Protein AF-A0AAU5EXV3-F1 (afdb_monomer)

Structure (mmCIF, N/CA/C/O backbone):
data_AF-A0AAU5EXV3-F1
#
_entry.id   AF-A0AAU5EXV3-F1
#
loop_
_atom_site.group_PDB
_atom_site.id
_atom_site.type_symbol
_atom_site.label_atom_id
_atom_site.label_alt_id
_atom_site.label_comp_id
_atom_site.label_asym_id
_atom_site.label_entity_id
_atom_site.label_seq_id
_atom_site.pdbx_PDB_ins_code
_atom_site.Cartn_x
_atom_site.Cartn_y
_atom_site.Cartn_z
_atom_site.occupancy
_atom_site.B_iso_or_equiv
_atom_site.auth_seq_id
_atom_site.auth_comp_id
_atom_site.auth_asym_id
_atom_site.auth_atom_id
_atom_site.pdbx_PDB_model_num
ATOM 1 N N . MET A 1 1 ? 88.375 37.165 -33.334 1.00 42.31 1 MET A N 1
ATOM 2 C CA . MET A 1 1 ? 87.329 37.583 -32.376 1.00 42.31 1 MET A CA 1
ATOM 3 C C . MET A 1 1 ? 86.386 36.412 -32.178 1.00 42.31 1 MET A C 1
ATOM 5 O O . MET A 1 1 ? 85.891 35.857 -33.147 1.00 42.31 1 MET A O 1
ATOM 9 N N . THR A 1 2 ? 86.295 35.948 -30.941 1.00 39.59 2 THR A N 1
ATOM 10 C CA . THR A 1 2 ? 85.722 34.672 -30.503 1.00 39.59 2 THR A CA 1
ATOM 11 C C . THR A 1 2 ? 84.193 34.718 -30.424 1.00 39.59 2 THR A C 1
ATOM 13 O O . THR A 1 2 ? 83.614 35.680 -29.931 1.00 39.59 2 THR A O 1
ATOM 16 N N . ALA A 1 3 ? 83.550 33.659 -30.922 1.00 38.38 3 ALA A N 1
ATOM 17 C CA . ALA A 1 3 ? 82.099 33.491 -30.989 1.00 38.38 3 ALA A CA 1
ATOM 18 C C . ALA A 1 3 ? 81.438 33.334 -29.600 1.00 38.38 3 ALA A C 1
ATOM 20 O O . ALA A 1 3 ? 82.020 32.691 -28.718 1.00 38.38 3 ALA A O 1
ATOM 21 N N . PRO A 1 4 ? 80.202 33.832 -29.394 1.00 43.22 4 PRO A N 1
ATOM 22 C CA . PRO A 1 4 ? 79.453 33.567 -28.176 1.00 43.22 4 PRO A CA 1
ATOM 23 C C . PRO A 1 4 ? 78.753 32.199 -28.230 1.00 43.22 4 PRO A C 1
ATOM 25 O O . PRO A 1 4 ? 78.124 31.812 -29.213 1.00 43.22 4 PRO A O 1
ATOM 28 N N . ARG A 1 5 ? 78.878 31.466 -27.120 1.00 41.00 5 ARG A N 1
ATOM 29 C CA . ARG A 1 5 ? 78.286 30.148 -26.856 1.00 41.00 5 ARG A CA 1
ATOM 30 C C . ARG A 1 5 ? 76.757 30.206 -26.775 1.00 41.00 5 ARG A C 1
ATOM 32 O O . ARG A 1 5 ? 76.210 30.942 -25.957 1.00 41.00 5 ARG A O 1
ATOM 39 N N . ALA A 1 6 ? 76.089 29.309 -27.499 1.00 43.06 6 ALA A N 1
ATOM 40 C CA . ALA A 1 6 ? 74.690 28.960 -27.273 1.00 43.06 6 ALA A CA 1
ATOM 41 C C . ALA A 1 6 ? 74.538 28.224 -25.928 1.00 43.06 6 ALA A C 1
ATOM 43 O O . ALA A 1 6 ? 75.097 27.144 -25.729 1.00 43.06 6 ALA A O 1
ATOM 44 N N . ARG A 1 7 ? 73.782 28.802 -24.987 1.00 42.38 7 ARG A N 1
ATOM 45 C CA . ARG A 1 7 ? 73.384 28.135 -23.740 1.00 42.38 7 ARG A CA 1
ATOM 46 C C . ARG A 1 7 ? 71.873 27.889 -23.722 1.00 42.38 7 ARG A C 1
ATOM 48 O O . ARG A 1 7 ? 71.084 28.810 -23.580 1.00 42.38 7 ARG A O 1
ATOM 55 N N . SER A 1 8 ? 71.536 26.598 -23.745 1.00 40.88 8 SER A N 1
ATOM 56 C CA . SER A 1 8 ? 70.463 25.968 -22.962 1.00 40.88 8 SER A CA 1
ATOM 57 C C . SER A 1 8 ? 69.001 26.334 -23.276 1.00 40.88 8 SER A C 1
ATOM 59 O O . SER A 1 8 ? 68.301 26.915 -22.448 1.00 40.88 8 SER A O 1
ATOM 61 N N . ALA A 1 9 ? 68.481 25.810 -24.390 1.00 44.62 9 ALA A N 1
ATOM 62 C CA . ALA A 1 9 ? 67.038 25.663 -24.634 1.00 44.62 9 ALA A CA 1
ATOM 63 C C . ALA A 1 9 ? 66.453 24.319 -24.126 1.00 44.62 9 ALA A C 1
ATOM 65 O O . ALA A 1 9 ? 65.324 23.970 -24.447 1.00 44.62 9 ALA A O 1
ATOM 66 N N . VAL A 1 10 ? 67.200 23.543 -23.327 1.00 48.22 10 VAL A N 1
ATOM 67 C CA . VAL A 1 10 ? 66.827 22.151 -22.975 1.00 48.22 10 VAL A CA 1
ATOM 68 C C . VAL A 1 10 ? 66.124 22.027 -21.612 1.00 48.22 10 VAL A C 1
ATOM 70 O O . VAL A 1 10 ? 65.502 21.012 -21.323 1.00 48.22 10 VAL A O 1
ATOM 73 N N . ARG A 1 11 ? 66.111 23.073 -20.771 1.00 46.25 11 ARG A N 1
ATOM 74 C CA . ARG A 1 11 ? 65.479 23.008 -19.432 1.00 46.25 11 ARG A CA 1
ATOM 75 C C . ARG A 1 11 ? 64.046 23.544 -19.330 1.00 46.25 11 ARG A C 1
ATOM 77 O O . ARG A 1 11 ? 63.450 23.423 -18.268 1.00 46.25 11 ARG A O 1
ATOM 84 N N . ARG A 1 12 ? 63.455 24.073 -20.410 1.00 44.09 12 ARG A N 1
ATOM 85 C CA . ARG A 1 12 ? 62.035 24.500 -20.421 1.00 44.09 12 ARG A CA 1
ATOM 86 C C . ARG A 1 12 ? 61.073 23.506 -21.084 1.00 44.09 12 ARG A C 1
ATOM 88 O O . ARG A 1 12 ? 59.874 23.623 -20.872 1.00 44.09 12 ARG A O 1
ATOM 95 N N . ALA A 1 13 ? 61.574 22.492 -21.791 1.00 41.28 13 ALA A N 1
ATOM 96 C CA . ALA A 1 13 ? 60.731 21.473 -22.427 1.00 41.28 13 ALA A CA 1
ATOM 97 C C . ALA A 1 13 ? 60.290 20.341 -21.472 1.00 41.28 13 ALA A C 1
ATOM 99 O O . ALA A 1 13 ? 59.263 19.712 -21.699 1.00 41.28 13 ALA A O 1
ATOM 100 N N . VAL A 1 14 ? 61.017 20.103 -20.374 1.00 41.84 14 VAL A N 1
ATOM 101 C CA . VAL A 1 14 ? 60.731 18.979 -19.456 1.00 41.84 14 VAL A CA 1
ATOM 102 C C . VAL A 1 14 ? 59.677 19.330 -18.394 1.00 41.84 14 VAL A C 1
ATOM 104 O O . VAL A 1 14 ? 58.923 18.463 -17.966 1.00 41.84 14 VAL A O 1
ATOM 107 N N . VAL A 1 15 ? 59.538 20.607 -18.018 1.00 42.41 15 VAL A N 1
ATOM 108 C CA . VAL A 1 15 ? 58.546 21.030 -17.007 1.00 42.41 15 VAL A CA 1
ATOM 109 C C . VAL A 1 15 ? 57.127 21.117 -17.591 1.00 42.41 15 VAL A C 1
ATOM 111 O O . VAL A 1 15 ? 56.158 20.826 -16.897 1.00 42.41 15 VAL A O 1
ATOM 114 N N . VAL A 1 16 ? 56.989 21.419 -18.886 1.00 42.59 16 VAL A N 1
ATOM 115 C CA . VAL A 1 16 ? 55.677 21.452 -19.561 1.00 42.59 16 VAL A CA 1
ATOM 116 C C . VAL A 1 16 ? 55.153 20.038 -19.852 1.00 42.59 16 VAL A C 1
ATOM 118 O O . VAL A 1 16 ? 53.946 19.815 -19.814 1.00 42.59 16 VAL A O 1
ATOM 121 N N . LEU A 1 17 ? 56.036 19.051 -20.049 1.00 37.28 17 LEU A N 1
ATOM 122 C CA . LEU A 1 17 ? 55.627 17.676 -20.355 1.00 37.28 17 LEU A CA 1
ATOM 123 C C . LEU A 1 17 ? 55.108 16.909 -19.120 1.00 37.28 17 LEU A C 1
ATOM 125 O O . LEU A 1 17 ? 54.213 16.082 -19.254 1.00 37.28 17 LEU A O 1
ATOM 129 N N . ILE A 1 18 ? 55.591 17.220 -17.910 1.00 42.00 18 ILE A N 1
ATOM 130 C CA . ILE A 1 18 ? 55.112 16.575 -16.669 1.00 42.00 18 ILE A CA 1
ATOM 131 C C . ILE A 1 18 ? 53.799 17.206 -16.165 1.00 42.00 18 ILE A C 1
ATOM 133 O O . ILE A 1 18 ? 52.957 16.505 -15.608 1.00 42.00 18 ILE A O 1
ATOM 137 N N . ALA A 1 19 ? 53.555 18.493 -16.438 1.00 39.88 19 ALA A N 1
ATOM 138 C CA . ALA A 1 19 ? 52.276 19.136 -16.119 1.00 39.88 19 ALA A CA 1
ATOM 139 C C . ALA A 1 19 ? 51.137 18.726 -17.077 1.00 39.88 19 ALA A C 1
ATOM 141 O O . ALA A 1 19 ? 49.985 18.651 -16.657 1.00 39.88 19 ALA A O 1
ATOM 142 N N . LEU A 1 20 ? 51.445 18.393 -18.339 1.00 34.81 20 LEU A N 1
ATOM 143 C CA . LEU A 1 20 ? 50.438 17.933 -19.306 1.00 34.81 20 LEU A CA 1
ATOM 144 C C . LEU A 1 20 ? 50.047 16.455 -19.100 1.00 34.81 20 LEU A C 1
ATOM 146 O O . LEU A 1 20 ? 48.903 16.083 -19.343 1.00 34.81 20 LEU A O 1
ATOM 150 N N . LEU A 1 21 ? 50.955 15.618 -18.584 1.00 35.84 21 LEU A N 1
ATOM 151 C CA . LEU A 1 21 ? 50.684 14.200 -18.292 1.00 35.84 21 LEU A CA 1
ATOM 152 C C . LEU A 1 21 ? 49.939 13.962 -16.965 1.00 35.84 21 LEU A C 1
ATOM 154 O O . LEU A 1 21 ? 49.323 12.912 -16.808 1.00 35.84 21 LEU A O 1
ATOM 158 N N . MET A 1 22 ? 49.898 14.939 -16.050 1.00 35.59 22 MET A N 1
ATOM 159 C CA . MET A 1 22 ? 49.044 14.885 -14.848 1.00 35.59 22 MET A CA 1
ATOM 160 C C . MET A 1 22 ? 47.639 15.482 -15.038 1.00 35.59 22 MET A C 1
ATOM 162 O O . MET A 1 22 ? 46.796 15.338 -14.156 1.00 35.59 22 MET A O 1
ATOM 166 N N . TRP A 1 23 ? 47.345 16.082 -16.197 1.00 33.84 23 TRP A N 1
ATOM 167 C CA . TRP A 1 23 ? 45.999 16.56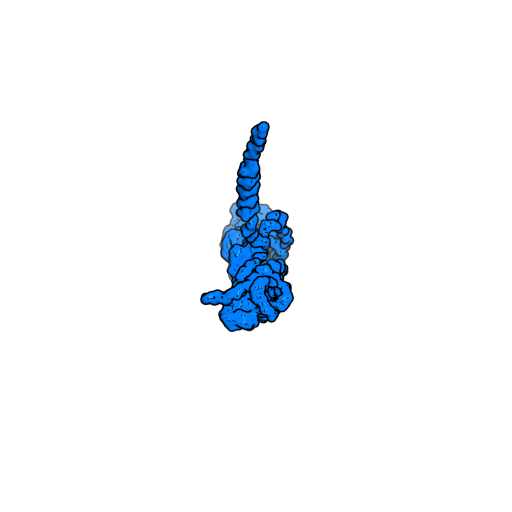7 -16.545 1.00 33.84 23 TRP A CA 1
ATOM 168 C C . TRP A 1 23 ? 45.220 15.616 -17.473 1.00 33.84 23 TRP A C 1
ATOM 170 O O . TRP A 1 23 ? 44.036 15.816 -17.722 1.00 33.84 23 TRP A O 1
ATOM 180 N N . LEU A 1 24 ? 45.859 14.538 -17.942 1.00 36.38 24 LEU A N 1
ATOM 181 C CA . LEU A 1 24 ? 45.254 13.499 -18.790 1.00 36.38 24 LEU A CA 1
ATOM 182 C C . LEU A 1 24 ? 44.930 12.189 -18.044 1.00 36.38 24 LEU A C 1
ATOM 184 O O . LEU A 1 24 ? 44.419 11.256 -18.655 1.00 36.38 24 LEU A O 1
ATOM 188 N N . ALA A 1 25 ? 45.163 12.125 -16.727 1.00 35.16 25 ALA A N 1
ATOM 189 C CA . ALA A 1 25 ? 44.869 10.952 -15.891 1.00 35.16 25 ALA A CA 1
ATOM 190 C C . ALA A 1 25 ? 43.671 11.133 -14.930 1.00 35.16 25 ALA A C 1
ATOM 192 O O . ALA A 1 25 ? 43.370 10.233 -14.151 1.00 35.16 25 ALA A O 1
ATOM 193 N N . SER A 1 26 ? 42.962 12.266 -14.982 1.00 39.84 26 SER A N 1
ATOM 194 C CA . SER A 1 26 ? 41.873 12.604 -14.042 1.00 39.84 26 SER A CA 1
ATOM 195 C C . SER A 1 26 ? 40.497 12.811 -14.692 1.00 39.84 26 SER A C 1
ATOM 197 O O . SER A 1 26 ? 39.570 13.273 -14.031 1.00 39.84 26 SER A O 1
ATOM 199 N N . ALA A 1 27 ? 40.303 12.407 -15.952 1.00 35.88 27 ALA A N 1
ATOM 200 C CA . ALA A 1 27 ? 39.003 12.486 -16.615 1.00 35.88 27 ALA A CA 1
ATOM 201 C C . ALA A 1 27 ? 38.530 11.123 -17.148 1.00 35.88 27 ALA A C 1
ATOM 203 O O . ALA A 1 27 ? 39.161 10.525 -18.014 1.00 35.88 27 ALA A O 1
ATOM 204 N N . SER A 1 28 ? 37.348 10.716 -16.669 1.00 38.72 28 SER A N 1
ATOM 205 C CA . SER A 1 28 ? 36.440 9.672 -17.184 1.00 38.72 28 SER A CA 1
ATOM 206 C C . SER A 1 28 ? 36.329 8.334 -16.436 1.00 38.72 28 SER A C 1
ATOM 208 O O . SER A 1 28 ? 36.014 7.308 -17.028 1.00 38.72 28 SER A O 1
ATOM 210 N N . ALA A 1 29 ? 36.341 8.364 -15.101 1.00 34.41 29 ALA A N 1
ATOM 211 C CA . ALA A 1 29 ? 35.317 7.604 -14.376 1.00 34.41 29 ALA A CA 1
ATOM 212 C C . ALA A 1 29 ? 34.021 8.432 -14.392 1.00 34.41 29 ALA A C 1
ATOM 214 O O . ALA A 1 29 ? 33.685 9.116 -13.428 1.00 34.41 29 ALA A O 1
ATOM 215 N N . ALA A 1 30 ? 33.325 8.448 -15.533 1.00 34.75 30 ALA A N 1
ATOM 216 C CA . ALA A 1 30 ? 31.963 8.957 -15.572 1.00 34.75 30 ALA A CA 1
ATOM 217 C C . ALA A 1 30 ? 31.110 8.002 -14.731 1.00 34.75 30 ALA A C 1
ATOM 219 O O . ALA A 1 30 ? 30.726 6.924 -15.188 1.00 34.75 30 ALA A O 1
ATOM 220 N N . ALA A 1 31 ? 30.865 8.385 -13.477 1.00 31.11 31 ALA A N 1
ATOM 221 C CA . ALA A 1 31 ? 29.778 7.832 -12.693 1.00 31.11 31 ALA A CA 1
ATOM 222 C C . ALA A 1 31 ? 28.502 7.870 -13.555 1.00 31.11 31 ALA A C 1
ATOM 224 O O . ALA A 1 31 ? 28.306 8.843 -14.294 1.00 31.11 31 ALA A O 1
ATOM 225 N N . PRO A 1 32 ? 27.654 6.827 -13.521 1.00 34.16 32 PRO A N 1
ATOM 226 C CA . PRO A 1 32 ? 26.409 6.849 -14.272 1.00 34.16 32 PRO A CA 1
ATOM 227 C C . PRO A 1 32 ? 25.637 8.115 -13.895 1.00 34.16 32 PRO A C 1
ATOM 229 O O . PRO A 1 32 ? 25.499 8.443 -12.715 1.00 34.16 32 PRO A O 1
ATOM 232 N N . ALA A 1 33 ? 25.191 8.849 -14.913 1.00 39.00 33 ALA A N 1
ATOM 233 C CA . ALA A 1 33 ? 24.344 10.018 -14.755 1.00 39.00 33 ALA A CA 1
ATOM 234 C C . ALA A 1 33 ? 23.096 9.619 -13.950 1.00 39.00 33 ALA A C 1
ATOM 236 O O . ALA A 1 33 ? 22.210 8.940 -14.459 1.00 39.00 33 ALA A O 1
ATOM 237 N N . GLY A 1 34 ? 23.088 9.977 -12.668 1.00 39.41 34 GLY A N 1
ATOM 238 C CA . GLY A 1 34 ? 22.017 9.629 -11.733 1.00 39.41 34 GLY A CA 1
ATOM 239 C C . GLY A 1 34 ? 22.288 10.015 -10.278 1.00 39.41 34 GLY A C 1
ATOM 240 O O . GLY A 1 34 ? 21.613 9.518 -9.388 1.00 39.41 34 GLY A O 1
ATOM 241 N N . ALA A 1 35 ? 23.278 10.870 -10.003 1.00 38.66 35 ALA A N 1
ATOM 242 C CA . ALA A 1 35 ? 23.642 11.234 -8.634 1.00 38.66 35 ALA A CA 1
ATOM 243 C C . ALA A 1 35 ? 24.048 12.709 -8.510 1.00 38.66 35 ALA A C 1
ATOM 245 O O . ALA A 1 35 ? 25.114 13.029 -7.997 1.00 38.66 35 ALA A O 1
ATOM 246 N N . VAL A 1 36 ? 23.188 13.622 -8.964 1.00 35.66 36 VAL A N 1
ATOM 247 C CA . VAL A 1 36 ? 23.174 14.994 -8.437 1.00 35.66 36 VAL A CA 1
ATOM 248 C C . VAL A 1 36 ? 21.716 15.388 -8.228 1.00 35.66 36 VAL A C 1
ATOM 250 O O . VAL A 1 36 ? 21.031 15.870 -9.119 1.00 35.66 36 VAL A O 1
ATOM 253 N N . GLY A 1 37 ? 21.239 15.031 -7.043 1.00 31.78 37 GLY A N 1
ATOM 254 C CA . GLY A 1 37 ? 19.882 15.231 -6.548 1.00 31.78 37 GLY A CA 1
ATOM 255 C C . GLY A 1 37 ? 19.814 14.843 -5.071 1.00 31.78 37 GLY A C 1
ATOM 256 O O . GLY A 1 37 ? 18.877 14.188 -4.634 1.00 31.78 37 GLY A O 1
ATOM 257 N N . ARG A 1 38 ? 20.864 15.164 -4.301 1.00 39.69 38 ARG A N 1
ATOM 258 C CA . ARG A 1 38 ? 20.730 15.290 -2.846 1.00 39.69 38 ARG A CA 1
ATOM 259 C C . ARG A 1 38 ? 20.038 16.633 -2.615 1.00 39.69 38 ARG A C 1
ATOM 261 O O . ARG A 1 38 ? 20.442 17.607 -3.233 1.00 39.69 38 ARG A O 1
ATOM 268 N N . GLU A 1 39 ? 19.011 16.629 -1.768 1.00 34.62 39 GLU A N 1
ATOM 269 C CA . GLU A 1 39 ? 18.096 17.753 -1.476 1.00 34.62 39 GLU A CA 1
ATOM 270 C C . GLU A 1 39 ? 16.928 17.970 -2.450 1.00 34.62 39 GLU A C 1
ATOM 272 O O . GLU A 1 39 ? 16.551 19.085 -2.780 1.00 34.62 39 GLU A O 1
ATOM 277 N N . ALA A 1 40 ? 16.255 16.886 -2.822 1.00 32.88 40 ALA A N 1
ATOM 278 C CA . ALA A 1 40 ? 14.801 16.912 -2.939 1.00 32.88 40 ALA A CA 1
ATOM 279 C C . ALA A 1 40 ? 14.271 15.510 -2.640 1.00 32.88 40 ALA A C 1
ATOM 281 O O . ALA A 1 40 ? 13.839 14.780 -3.528 1.00 32.88 40 ALA A O 1
ATOM 282 N N . VAL A 1 41 ? 14.255 15.132 -1.357 1.00 42.88 41 VAL A N 1
ATOM 283 C CA . VAL A 1 41 ? 13.130 14.313 -0.894 1.00 42.88 41 VAL A CA 1
ATOM 284 C C . VAL A 1 41 ? 11.929 15.229 -1.076 1.00 42.88 41 VAL A C 1
ATOM 286 O O . VAL A 1 41 ? 11.591 16.001 -0.181 1.00 42.88 41 VAL A O 1
ATOM 289 N N . ALA A 1 42 ? 11.360 15.250 -2.282 1.00 40.50 42 ALA A N 1
ATOM 290 C CA . ALA A 1 42 ? 10.047 15.811 -2.496 1.00 40.50 42 ALA A CA 1
ATOM 291 C C . ALA A 1 42 ? 9.152 15.030 -1.535 1.00 40.50 42 ALA A C 1
ATOM 293 O O . ALA A 1 42 ? 8.843 13.865 -1.780 1.00 40.50 42 ALA A O 1
ATOM 294 N N . ARG A 1 43 ? 8.858 15.619 -0.369 1.00 49.25 43 ARG A N 1
ATOM 295 C CA . ARG A 1 43 ? 7.882 15.089 0.579 1.00 49.25 43 ARG A CA 1
ATOM 296 C C . ARG A 1 43 ? 6.557 15.109 -0.167 1.00 49.25 43 ARG A C 1
ATOM 298 O O . ARG A 1 43 ? 5.875 16.130 -0.202 1.00 49.25 43 ARG A O 1
ATOM 305 N N . ARG A 1 44 ? 6.277 14.018 -0.876 1.00 64.88 44 ARG A N 1
ATOM 306 C CA . ARG A 1 44 ? 5.025 13.819 -1.588 1.00 64.88 44 ARG A CA 1
ATOM 307 C C . ARG A 1 44 ? 3.903 13.754 -0.555 1.00 64.88 44 ARG A C 1
ATOM 309 O O . ARG A 1 44 ? 4.137 13.371 0.592 1.00 64.88 44 ARG A O 1
ATOM 316 N N . ALA A 1 45 ? 2.723 14.212 -0.961 1.00 71.44 45 ALA A N 1
ATOM 317 C CA . ALA A 1 45 ? 1.560 14.266 -0.093 1.00 71.44 45 ALA A CA 1
ATOM 318 C C . ALA A 1 45 ? 1.265 12.874 0.502 1.00 71.44 45 ALA A C 1
ATOM 320 O O . ALA A 1 45 ? 1.380 11.887 -0.224 1.00 71.44 45 ALA A O 1
ATOM 321 N N . PRO A 1 46 ? 0.903 12.797 1.792 1.00 85.12 46 PRO A N 1
ATOM 322 C CA . PRO A 1 46 ? 0.412 11.570 2.407 1.00 85.12 46 PRO A CA 1
ATOM 323 C C . PRO A 1 46 ? -0.744 10.942 1.612 1.00 85.12 46 PRO A C 1
ATOM 325 O O . PRO A 1 46 ? -1.611 11.659 1.111 1.00 85.12 46 PRO A O 1
ATOM 328 N N . ASP A 1 47 ? -0.774 9.614 1.545 1.00 89.12 47 ASP A N 1
ATOM 329 C CA . ASP A 1 47 ? -1.827 8.829 0.907 1.00 89.12 47 ASP A CA 1
ATOM 330 C C . ASP A 1 47 ? -3.057 8.757 1.804 1.00 89.12 47 ASP A C 1
ATOM 332 O O . ASP A 1 47 ? -2.960 8.419 2.987 1.00 89.12 47 ASP A O 1
ATOM 336 N N . ALA A 1 48 ? -4.225 9.052 1.239 1.00 90.88 48 ALA A N 1
ATOM 337 C CA . ALA A 1 48 ? -5.478 8.948 1.968 1.00 90.88 48 ALA A CA 1
ATOM 338 C C . ALA A 1 48 ? -5.791 7.481 2.294 1.00 90.88 48 ALA A C 1
ATOM 340 O O . ALA A 1 48 ? -5.765 6.607 1.429 1.00 90.88 48 ALA A O 1
ATOM 341 N N . VAL A 1 49 ? -6.156 7.225 3.544 1.00 91.44 49 VAL A N 1
ATOM 342 C CA . VAL A 1 49 ? -6.668 5.944 4.025 1.00 91.44 49 VAL A CA 1
ATOM 343 C C . VAL A 1 49 ? -8.130 6.145 4.380 1.00 91.44 49 VAL A C 1
ATOM 345 O O . VAL A 1 49 ? -8.452 6.896 5.297 1.00 91.44 49 VAL A O 1
ATOM 348 N N . THR A 1 50 ? -9.016 5.485 3.637 1.00 94.81 50 THR A N 1
ATOM 349 C CA . THR A 1 50 ? -10.453 5.419 3.930 1.00 94.81 50 THR A CA 1
ATOM 350 C C . THR A 1 50 ? -10.879 3.961 3.885 1.00 94.81 50 THR A C 1
ATOM 352 O O . THR A 1 50 ? -11.195 3.426 2.826 1.00 94.81 50 THR A O 1
ATOM 355 N N . VAL A 1 51 ? -10.837 3.298 5.038 1.00 96.56 51 VAL A N 1
ATOM 356 C CA . VAL A 1 51 ? -11.118 1.863 5.149 1.00 96.56 51 VAL A CA 1
ATOM 357 C C . VAL A 1 51 ? -12.282 1.660 6.099 1.00 96.56 51 VAL A C 1
ATOM 359 O O . VAL A 1 51 ? -12.249 2.119 7.236 1.00 96.56 51 VAL A O 1
ATOM 362 N N . SER A 1 52 ? -13.299 0.940 5.643 1.00 96.31 52 SER A N 1
ATOM 363 C CA . SER A 1 52 ? -14.405 0.493 6.484 1.00 96.31 52 SER A CA 1
ATOM 364 C C . SER A 1 52 ? -14.409 -1.027 6.559 1.00 96.31 52 SER A C 1
ATOM 366 O O . SER A 1 52 ? -14.109 -1.715 5.582 1.00 96.31 52 SER A O 1
ATOM 368 N N . GLY A 1 53 ? -14.717 -1.552 7.737 1.00 96.62 53 GLY A N 1
ATOM 369 C CA . GLY A 1 53 ? -14.850 -2.977 7.977 1.00 96.62 53 GLY A CA 1
ATOM 370 C C . GLY A 1 53 ? -15.981 -3.246 8.952 1.00 96.62 53 GLY A C 1
ATOM 371 O O . GLY A 1 53 ? -16.160 -2.521 9.929 1.00 96.62 53 GLY A O 1
ATOM 372 N N . SER A 1 54 ? -16.738 -4.302 8.695 1.00 97.06 54 SER A N 1
ATOM 373 C CA . SER A 1 54 ? -17.729 -4.825 9.624 1.00 97.06 54 SER A CA 1
ATOM 374 C C . SER A 1 54 ? -17.726 -6.346 9.595 1.00 97.06 54 SER A C 1
ATOM 376 O O . SER A 1 54 ? -17.322 -6.976 8.611 1.00 97.06 54 SER A O 1
ATOM 378 N N . SER A 1 55 ? -18.136 -6.950 10.703 1.00 96.69 55 SER A N 1
ATOM 379 C CA . SER A 1 55 ? -18.300 -8.394 10.811 1.00 96.69 55 SER A CA 1
ATOM 380 C C . SER A 1 55 ? -19.295 -8.721 11.913 1.00 96.69 55 SER A C 1
ATOM 382 O O . SER A 1 55 ? -19.395 -8.005 12.906 1.00 96.69 55 SER A O 1
ATOM 384 N N . ALA A 1 56 ? -20.023 -9.820 11.732 1.00 95.56 56 ALA A N 1
ATOM 385 C CA . ALA A 1 56 ? -20.867 -10.425 12.758 1.00 95.56 56 ALA A CA 1
ATOM 386 C C . ALA A 1 56 ? -20.158 -11.575 13.492 1.00 95.56 56 ALA A C 1
ATOM 388 O O . ALA A 1 56 ? -20.786 -12.278 14.270 1.00 95.56 56 ALA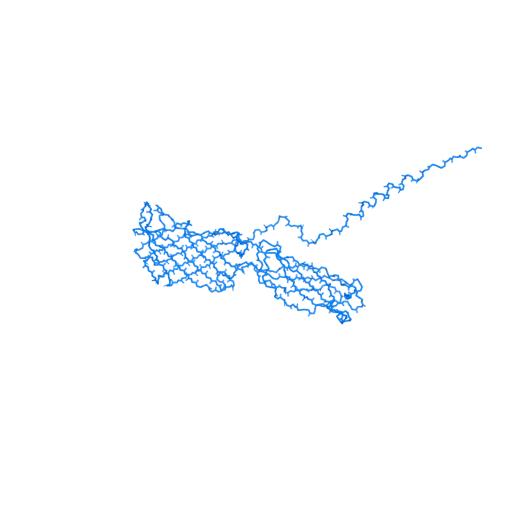 A O 1
ATOM 389 N N . ALA A 1 57 ? -18.867 -11.800 13.230 1.00 95.06 57 ALA A N 1
ATOM 390 C CA . ALA A 1 57 ? -18.089 -12.909 13.778 1.00 95.06 57 ALA A CA 1
ATOM 391 C C . ALA A 1 57 ? -17.074 -12.463 14.848 1.00 95.06 57 ALA A C 1
ATOM 393 O O . ALA A 1 57 ? -16.079 -13.146 15.074 1.00 95.06 57 ALA A O 1
ATOM 394 N N . GLY A 1 58 ? -17.291 -11.312 15.493 1.00 95.69 58 GLY A N 1
ATOM 395 C CA . GLY A 1 58 ? -16.441 -10.854 16.589 1.00 95.69 58 GLY A CA 1
ATOM 396 C C . GLY A 1 58 ? -16.481 -11.807 17.784 1.00 95.69 58 GLY A C 1
ATOM 397 O O . GLY A 1 58 ? -17.507 -12.437 18.067 1.00 95.69 58 GLY A O 1
ATOM 398 N N . VAL A 1 59 ? -15.363 -11.893 18.495 1.00 97.88 59 VAL A N 1
ATOM 399 C CA . VAL A 1 59 ? -15.233 -12.613 19.762 1.00 97.88 59 VAL A CA 1
ATOM 400 C C . VAL A 1 59 ? -14.907 -11.601 20.842 1.00 97.88 59 VAL A C 1
ATOM 402 O O . VAL A 1 59 ? -13.944 -10.846 20.713 1.00 97.88 59 VAL A O 1
ATOM 405 N N . VAL A 1 60 ? -15.708 -11.595 21.903 1.00 97.94 60 VAL A N 1
ATOM 406 C CA . VAL A 1 60 ? -15.517 -10.708 23.044 1.00 97.94 60 VAL A CA 1
ATOM 407 C C . VAL A 1 60 ? -15.200 -11.517 24.290 1.00 97.94 60 VAL A C 1
ATOM 409 O O . VAL A 1 60 ? -15.998 -12.350 24.725 1.00 97.94 60 VAL A O 1
ATOM 412 N N . THR A 1 61 ? -14.047 -11.249 24.895 1.00 97.12 61 THR A N 1
ATOM 413 C CA . THR A 1 61 ? -13.692 -11.784 26.215 1.00 97.12 61 THR A CA 1
ATOM 414 C C . THR A 1 61 ? -13.793 -10.698 27.277 1.00 97.12 61 THR A C 1
ATOM 416 O O . THR A 1 61 ? -14.005 -9.520 26.985 1.00 97.12 61 THR A O 1
ATOM 419 N N . SER A 1 62 ? -13.738 -11.108 28.542 1.00 94.56 62 SER A N 1
ATOM 420 C CA . SER A 1 62 ? -13.884 -10.204 29.680 1.00 94.56 62 SER A CA 1
ATOM 421 C C . SER A 1 62 ? -12.722 -10.332 30.632 1.00 94.56 62 SER A C 1
ATOM 423 O O . SER A 1 62 ? -12.284 -11.438 30.936 1.00 94.56 62 SER A O 1
ATOM 425 N N . ALA A 1 63 ? -12.284 -9.191 31.136 1.00 91.81 63 ALA A N 1
ATOM 426 C CA . ALA A 1 63 ? -11.312 -9.084 32.207 1.00 91.81 63 ALA A CA 1
ATOM 427 C C . ALA A 1 63 ? -11.733 -7.940 33.146 1.00 91.81 63 ALA A C 1
ATOM 429 O O . ALA A 1 63 ? -12.605 -7.141 32.778 1.00 91.81 63 ALA A O 1
ATOM 430 N N . PRO A 1 64 ? -11.142 -7.839 34.348 1.00 89.44 64 PRO A N 1
ATOM 431 C CA . PRO A 1 64 ? -11.286 -6.648 35.178 1.00 89.44 64 PRO A CA 1
ATOM 432 C C . PRO A 1 64 ? -10.962 -5.369 34.392 1.00 89.44 64 PRO A C 1
ATOM 434 O O . PRO A 1 64 ? -10.134 -5.381 33.474 1.00 89.44 64 PRO A O 1
ATOM 437 N N . GLY A 1 65 ? -11.675 -4.287 34.699 1.00 85.00 65 GLY A N 1
ATOM 438 C CA . GLY A 1 65 ? -11.498 -2.984 34.067 1.00 85.00 65 GLY A CA 1
ATOM 439 C C . GLY A 1 65 ? -10.283 -2.231 34.584 1.00 85.00 65 GLY A C 1
ATOM 440 O O . GLY A 1 65 ? -9.224 -2.795 34.858 1.00 85.00 65 GLY A O 1
ATOM 441 N N . CYS A 1 66 ? -10.440 -0.921 34.695 1.00 88.00 66 CYS A N 1
ATOM 442 C CA . CYS A 1 66 ? -9.393 -0.056 35.196 1.00 88.00 66 CYS A CA 1
ATOM 443 C C . CYS A 1 66 ? -9.193 -0.271 36.707 1.00 88.00 66 CYS A C 1
ATOM 445 O O . CYS A 1 66 ? -10.168 -0.444 37.437 1.00 88.00 66 CYS A O 1
ATOM 447 N N . PRO A 1 67 ? -7.945 -0.226 37.211 1.00 83.69 67 PRO A N 1
ATOM 448 C CA . PRO A 1 67 ? -7.678 -0.346 38.647 1.00 83.69 67 PRO A CA 1
ATOM 449 C C . PRO A 1 67 ? -8.261 0.826 39.454 1.00 83.69 67 PRO A C 1
ATOM 451 O O . PRO A 1 67 ? -8.471 0.710 40.659 1.00 83.69 67 PRO A O 1
ATOM 454 N N . SER A 1 68 ? -8.523 1.953 38.793 1.00 80.31 68 SER A N 1
ATOM 455 C CA . SER A 1 68 ? -9.223 3.116 39.327 1.00 80.31 68 SER A CA 1
ATOM 456 C C . SER A 1 68 ? -10.010 3.816 38.212 1.00 80.31 68 SER A C 1
ATOM 458 O O . SER A 1 68 ? -9.643 3.736 37.038 1.00 80.31 68 SER A O 1
ATOM 460 N N . GLY A 1 69 ? -11.091 4.509 38.583 1.00 79.50 69 GLY A N 1
ATOM 461 C CA . GLY A 1 69 ? -11.955 5.251 37.658 1.00 79.50 69 GLY A CA 1
ATOM 462 C C . GLY A 1 69 ? -13.350 4.634 37.480 1.00 79.50 69 GLY A C 1
ATOM 463 O O . GLY A 1 69 ? -13.650 3.605 38.084 1.00 79.50 69 GLY A O 1
ATOM 464 N N . PRO A 1 70 ? -14.221 5.272 36.678 1.00 86.44 70 PRO A N 1
ATOM 465 C CA . PRO A 1 70 ? -15.598 4.822 36.453 1.00 86.44 70 PRO A CA 1
ATOM 466 C C . PRO A 1 70 ? -15.730 3.553 35.594 1.00 86.44 70 PRO A C 1
ATOM 468 O O . PRO A 1 70 ? -16.842 3.056 35.441 1.00 86.44 70 PRO A O 1
ATOM 471 N N . LEU A 1 71 ? -14.638 3.048 35.005 1.00 94.19 71 LEU A N 1
ATOM 472 C CA . LEU A 1 71 ? -14.647 1.910 34.079 1.00 94.19 71 LEU A CA 1
ATOM 473 C C . LEU A 1 71 ? -14.192 0.632 34.794 1.00 94.19 71 LEU A C 1
ATOM 475 O O . LEU A 1 71 ? -13.000 0.416 35.014 1.00 94.19 71 LEU A O 1
ATOM 479 N N . ASP A 1 72 ? -15.145 -0.219 35.148 1.00 92.12 72 ASP A N 1
ATOM 480 C CA . ASP A 1 72 ? -14.971 -1.373 36.033 1.00 92.12 72 ASP A CA 1
ATOM 481 C C . ASP A 1 72 ? -14.746 -2.704 35.296 1.00 92.12 72 ASP A C 1
ATOM 483 O O . ASP A 1 72 ? -14.271 -3.673 35.897 1.00 92.12 72 ASP A O 1
ATOM 487 N N . ALA A 1 73 ? -14.992 -2.754 33.984 1.00 94.19 73 ALA A N 1
ATOM 488 C CA . ALA A 1 73 ? -14.779 -3.943 33.166 1.00 94.19 73 ALA A CA 1
ATOM 489 C C . ALA A 1 73 ? -13.959 -3.668 31.900 1.00 94.19 73 ALA A C 1
ATOM 491 O O . ALA A 1 73 ? -14.010 -2.598 31.298 1.00 94.19 73 ALA A O 1
ATOM 492 N N . THR A 1 74 ? -13.228 -4.689 31.458 1.00 96.12 74 THR A N 1
ATOM 493 C CA . THR A 1 74 ? -12.614 -4.748 30.132 1.00 96.12 74 THR A CA 1
ATOM 494 C C . THR A 1 74 ? -13.399 -5.714 29.259 1.00 96.12 74 THR A C 1
ATOM 496 O O . THR A 1 74 ? -13.642 -6.857 29.655 1.00 96.12 74 THR A O 1
ATOM 499 N N . ARG A 1 75 ? -13.738 -5.280 28.046 1.00 96.81 75 ARG A N 1
ATOM 500 C CA . ARG A 1 75 ? -14.305 -6.099 26.977 1.00 96.81 75 ARG A CA 1
ATOM 501 C C . ARG A 1 75 ? -13.335 -6.115 25.802 1.00 96.81 75 ARG A C 1
ATOM 503 O O . ARG A 1 75 ? -13.216 -5.130 25.078 1.00 96.81 75 ARG A O 1
ATOM 510 N N . GLN A 1 76 ? -12.631 -7.230 25.636 1.00 97.12 76 GLN A N 1
ATOM 511 C CA . GLN A 1 76 ? -11.675 -7.399 24.548 1.00 97.12 76 GLN A CA 1
ATOM 512 C C . GLN A 1 76 ? -12.408 -7.869 23.301 1.00 97.12 76 GLN A C 1
ATOM 514 O O . GLN A 1 76 ? -12.779 -9.038 23.239 1.00 97.12 76 GLN A O 1
ATOM 519 N N . LEU A 1 77 ? -12.598 -7.000 22.313 1.00 97.62 77 LEU A N 1
ATOM 520 C CA . LEU A 1 77 ? -13.092 -7.407 21.002 1.00 97.62 77 LEU A CA 1
ATOM 521 C C . LEU A 1 77 ? -11.926 -7.861 20.125 1.00 97.62 77 LEU A C 1
ATOM 523 O O . LEU A 1 77 ? -11.027 -7.079 19.834 1.00 97.62 77 LEU A O 1
ATOM 527 N N . THR A 1 78 ? -12.018 -9.078 19.605 1.00 98.06 78 THR A N 1
ATOM 528 C CA . THR A 1 78 ? -11.174 -9.564 18.510 1.00 98.06 78 THR A CA 1
ATOM 529 C C . THR A 1 78 ? -12.033 -9.929 17.309 1.00 98.06 78 THR A C 1
ATOM 531 O O . THR A 1 78 ? -13.163 -10.405 17.447 1.00 98.06 78 THR A O 1
ATOM 534 N N . GLY A 1 79 ? -11.521 -9.703 16.106 1.00 97.00 79 GLY A N 1
ATOM 535 C CA . GLY A 1 79 ? -12.239 -10.067 14.892 1.00 97.00 79 GLY A CA 1
ATOM 536 C C . GLY A 1 79 ? -11.505 -9.664 13.628 1.00 97.00 79 GLY A C 1
ATOM 537 O O . GLY A 1 79 ? -10.471 -9.003 13.667 1.00 97.00 79 GLY A O 1
ATOM 538 N N . GLY A 1 80 ? -12.065 -10.050 12.489 1.00 97.44 80 GLY A N 1
ATOM 539 C CA . GLY A 1 80 ? -11.564 -9.610 11.199 1.00 97.44 80 GLY A CA 1
ATOM 540 C C . GLY A 1 80 ? -12.623 -9.675 10.113 1.00 97.44 80 GLY A C 1
ATOM 541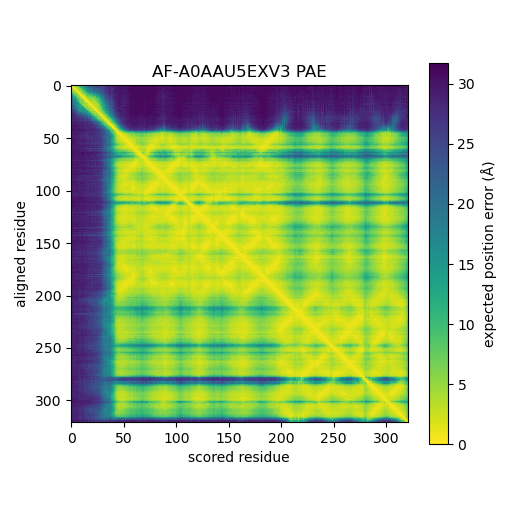 O O . GLY A 1 80 ? -13.663 -10.320 10.267 1.00 97.44 80 GLY A O 1
ATOM 542 N N . THR A 1 81 ? -12.356 -8.965 9.027 1.00 97.88 81 THR A N 1
ATOM 543 C CA . THR A 1 81 ? -13.185 -8.957 7.827 1.00 97.88 81 THR A CA 1
ATOM 544 C C . THR A 1 81 ? -12.308 -8.800 6.591 1.00 97.88 81 THR A C 1
ATOM 546 O O . THR A 1 81 ? -11.275 -8.123 6.625 1.00 97.88 81 THR A O 1
ATOM 549 N N . ALA A 1 82 ? -12.695 -9.462 5.505 1.00 97.62 82 ALA A N 1
ATOM 550 C CA . ALA A 1 82 ? -12.022 -9.298 4.227 1.00 97.62 82 ALA A CA 1
ATOM 551 C C . ALA A 1 82 ? -12.370 -7.926 3.641 1.00 97.62 82 ALA A C 1
ATOM 553 O O . ALA A 1 82 ? -13.514 -7.480 3.700 1.00 97.62 82 ALA A O 1
ATOM 554 N N . LEU A 1 83 ? -11.379 -7.274 3.049 1.00 96.44 83 LEU A N 1
ATOM 555 C CA . LEU A 1 83 ? -11.551 -6.037 2.308 1.00 96.44 83 LEU A CA 1
ATOM 556 C C . LEU A 1 83 ? -11.489 -6.333 0.814 1.00 96.44 83 LEU A C 1
ATOM 558 O O . LEU A 1 83 ? -10.611 -7.063 0.340 1.00 96.44 83 LEU A O 1
ATOM 562 N N . THR A 1 84 ? -12.393 -5.713 0.063 1.00 93.00 84 THR A N 1
ATOM 563 C CA . THR A 1 84 ? -12.359 -5.751 -1.398 1.00 93.00 84 THR A CA 1
ATOM 564 C C . THR A 1 84 ? -11.053 -5.121 -1.907 1.00 93.00 84 THR A C 1
ATOM 566 O O . THR A 1 84 ? -10.631 -4.083 -1.382 1.00 93.00 84 THR A O 1
ATOM 569 N N . PRO A 1 85 ? -10.410 -5.699 -2.940 1.00 92.62 85 PRO A N 1
ATOM 570 C CA . PRO A 1 85 ? -9.305 -5.045 -3.632 1.00 92.62 85 PRO A CA 1
ATOM 571 C C . PRO A 1 85 ? -9.664 -3.612 -4.050 1.00 92.62 85 PRO A C 1
ATOM 573 O O . PRO A 1 85 ? -10.765 -3.350 -4.529 1.00 92.62 85 PRO A O 1
ATOM 576 N N . GLY A 1 86 ? -8.731 -2.686 -3.859 1.00 89.31 86 GLY A N 1
ATOM 577 C CA . GLY A 1 86 ? -8.885 -1.251 -4.103 1.00 89.31 86 GLY A CA 1
ATOM 578 C C . GLY A 1 86 ? -9.281 -0.428 -2.873 1.00 89.31 86 GLY A C 1
ATOM 579 O O . GLY A 1 86 ? -9.126 0.786 -2.911 1.00 89.31 86 GLY A O 1
ATOM 580 N N . VAL A 1 87 ? -9.745 -1.049 -1.778 1.00 91.25 87 VAL A N 1
ATOM 581 C CA . VAL A 1 87 ? -10.099 -0.318 -0.540 1.00 91.25 87 VAL A CA 1
ATOM 582 C C . VAL A 1 87 ? -8.856 0.090 0.256 1.00 91.25 87 VAL A C 1
ATOM 584 O O . VAL A 1 87 ? -8.759 1.219 0.721 1.00 91.25 87 VAL A O 1
ATOM 587 N N . PHE A 1 88 ? -7.909 -0.834 0.426 1.00 93.12 88 PHE A N 1
ATOM 588 C CA . PHE A 1 88 ? -6.641 -0.582 1.125 1.00 93.12 88 PHE A CA 1
ATOM 589 C C . PHE A 1 88 ? -5.437 -0.636 0.179 1.00 93.12 88 PHE A C 1
ATOM 591 O O . PHE A 1 88 ? -4.523 0.170 0.273 1.00 93.12 88 PHE A O 1
ATOM 598 N N . SER A 1 89 ? -5.449 -1.601 -0.737 1.00 92.75 89 SER A N 1
ATOM 599 C CA . SER A 1 89 ? -4.451 -1.790 -1.791 1.00 92.75 89 SER A CA 1
ATOM 600 C C . SER A 1 89 ? -5.120 -2.502 -2.961 1.00 92.75 89 SER A C 1
ATOM 602 O O . SER A 1 89 ? -6.232 -3.013 -2.806 1.00 92.75 89 SER A O 1
ATOM 604 N N . SER A 1 90 ? -4.453 -2.642 -4.104 1.00 92.12 90 SER A N 1
ATOM 605 C CA . SER A 1 90 ? -4.968 -3.429 -5.232 1.00 92.12 90 SER A CA 1
ATOM 606 C C . SER A 1 90 ? -5.048 -4.935 -4.941 1.00 92.12 90 SER A C 1
ATOM 608 O O . SER A 1 90 ? -5.519 -5.696 -5.785 1.00 92.12 90 SER A O 1
ATOM 610 N N . LEU A 1 91 ? -4.540 -5.395 -3.794 1.00 94.00 91 LEU A N 1
ATOM 611 C CA . LEU A 1 91 ? -4.549 -6.793 -3.381 1.00 94.00 91 LEU A CA 1
ATOM 612 C C . LEU A 1 91 ? -5.735 -7.096 -2.465 1.00 94.00 91 LEU A C 1
ATOM 614 O O . LEU A 1 91 ? -6.206 -6.238 -1.714 1.00 94.00 91 LEU A O 1
ATOM 618 N N . ALA A 1 92 ? -6.156 -8.364 -2.467 1.00 95.12 92 ALA A N 1
ATOM 619 C CA . ALA A 1 92 ? -7.025 -8.881 -1.418 1.00 95.12 92 ALA A CA 1
ATOM 620 C C . ALA A 1 92 ? -6.378 -8.599 -0.057 1.00 95.12 92 ALA A C 1
ATOM 622 O O . ALA A 1 92 ? -5.205 -8.916 0.165 1.00 95.12 92 ALA A O 1
ATOM 623 N N . SER A 1 93 ? -7.138 -7.942 0.811 1.00 97.44 93 SER A N 1
ATOM 624 C CA . SER A 1 93 ? -6.648 -7.436 2.086 1.00 97.44 93 SER A CA 1
ATOM 625 C C . SER A 1 93 ? -7.596 -7.857 3.205 1.00 97.44 93 SER A C 1
ATOM 627 O O . SER A 1 93 ? -8.744 -8.224 2.959 1.00 97.44 93 SER A O 1
ATOM 629 N N . GLN A 1 94 ? -7.125 -7.797 4.440 1.00 97.75 94 GLN A N 1
ATOM 630 C CA . GLN A 1 94 ? -7.907 -8.083 5.633 1.00 97.75 94 GLN A CA 1
ATOM 631 C C . GLN A 1 94 ? -7.767 -6.924 6.614 1.00 97.75 94 GLN A C 1
ATOM 633 O O . GLN A 1 94 ? -6.663 -6.425 6.827 1.00 97.75 94 GLN A O 1
ATOM 638 N N . LEU A 1 95 ? -8.885 -6.527 7.218 1.00 98.19 95 LEU A N 1
ATOM 639 C CA . LEU A 1 95 ? -8.906 -5.681 8.402 1.00 98.19 95 LEU A CA 1
ATOM 640 C C . LEU A 1 95 ? -9.127 -6.580 9.612 1.00 98.19 95 LEU A C 1
ATOM 642 O O . LEU A 1 95 ? -10.141 -7.275 9.683 1.00 98.19 95 LEU A O 1
ATOM 646 N N . SER A 1 96 ? -8.198 -6.549 10.558 1.00 98.19 96 SER A N 1
ATOM 647 C CA . SER A 1 96 ? -8.292 -7.261 11.833 1.00 98.19 96 SER A CA 1
ATOM 648 C C . SER A 1 96 ? -8.299 -6.265 12.984 1.00 98.19 96 SER A C 1
ATOM 650 O O . SER A 1 96 ? -7.572 -5.272 12.949 1.00 98.19 96 SER A O 1
ATOM 652 N N . VAL A 1 97 ? -9.115 -6.530 13.998 1.00 97.81 97 VAL A N 1
ATOM 653 C CA . VAL A 1 97 ? -9.287 -5.674 15.174 1.00 97.81 97 VAL A CA 1
ATOM 654 C C . VAL A 1 97 ? -8.915 -6.433 16.442 1.00 97.81 97 VAL A C 1
ATOM 656 O O . VAL A 1 97 ? -9.239 -7.614 16.579 1.00 97.81 97 VAL A O 1
ATOM 659 N N . ASP A 1 98 ? -8.257 -5.732 17.357 1.00 97.56 98 ASP A N 1
ATOM 660 C CA . ASP A 1 98 ? -7.948 -6.166 18.716 1.00 97.56 98 ASP A CA 1
ATOM 661 C C . ASP A 1 98 ? -8.161 -4.962 19.650 1.00 97.56 98 ASP A C 1
ATOM 663 O O . ASP A 1 98 ? -7.288 -4.106 19.813 1.00 97.56 98 ASP A O 1
ATOM 667 N N . LEU A 1 99 ? -9.392 -4.810 20.146 1.00 97.56 99 LEU A N 1
ATOM 668 C CA . LEU A 1 99 ? -9.881 -3.596 20.802 1.00 97.56 99 LEU A CA 1
ATOM 669 C C . LEU A 1 99 ? -10.254 -3.876 22.273 1.00 97.56 99 LEU A C 1
ATOM 671 O O . LEU A 1 99 ? -11.327 -4.426 22.537 1.00 97.56 99 LEU A O 1
ATOM 675 N N . PRO A 1 100 ? -9.408 -3.470 23.238 1.00 96.81 100 PRO A N 1
ATOM 676 C CA . PRO A 1 100 ? -9.678 -3.546 24.671 1.00 96.81 100 PRO A CA 1
ATOM 677 C C . PRO A 1 100 ? -10.584 -2.389 25.109 1.00 96.81 100 PRO A C 1
ATOM 679 O O . PRO A 1 100 ? -10.108 -1.365 25.608 1.00 96.81 100 PRO A O 1
ATOM 682 N N . PHE A 1 101 ? -11.899 -2.519 24.945 1.00 97.25 101 PHE A N 1
ATOM 683 C CA . PHE A 1 101 ? -12.813 -1.512 25.481 1.00 97.25 101 PHE A CA 1
ATOM 684 C C . PHE A 1 101 ? -12.816 -1.576 27.008 1.00 97.25 101 PHE A C 1
ATOM 686 O O . PHE A 1 101 ? -13.116 -2.615 27.595 1.00 97.25 101 PHE A O 1
ATOM 693 N N . ARG A 1 102 ? -12.522 -0.458 27.667 1.00 96.81 102 ARG A N 1
ATOM 694 C CA . ARG A 1 102 ? -12.807 -0.267 29.092 1.00 96.81 102 ARG A CA 1
ATOM 695 C C . ARG A 1 102 ? -14.226 0.277 29.192 1.00 96.81 102 ARG A C 1
ATOM 697 O O . ARG A 1 102 ? -14.529 1.260 28.526 1.00 96.81 102 ARG A O 1
ATOM 704 N N . VAL A 1 103 ? -15.099 -0.358 29.961 1.00 97.00 103 VAL A N 1
ATOM 705 C CA . VAL A 1 103 ? -16.522 0.002 30.061 1.00 97.00 103 VAL A CA 1
ATOM 706 C C . VAL A 1 103 ? -16.925 0.165 31.522 1.00 97.00 103 VAL A C 1
ATOM 708 O O . VAL A 1 103 ? -16.342 -0.480 32.390 1.00 97.00 103 VAL A O 1
ATOM 711 N N . GLY A 1 104 ? -17.911 1.020 31.784 1.00 94.75 104 GLY A N 1
ATOM 712 C CA . GLY A 1 104 ? -18.522 1.192 33.102 1.00 94.75 104 GLY A CA 1
ATOM 713 C C . GLY A 1 104 ? -19.604 2.272 33.086 1.00 94.75 104 GLY A C 1
ATOM 714 O O . GLY A 1 104 ? -19.499 3.272 32.371 1.00 94.75 104 GLY A O 1
ATOM 715 N N . GLY A 1 105 ? -20.692 2.056 33.830 1.00 92.19 105 GLY A N 1
ATOM 716 C CA . GLY A 1 105 ? -21.871 2.926 33.766 1.00 92.19 105 GLY A CA 1
ATOM 717 C C . GLY A 1 105 ? -22.390 3.086 32.329 1.00 92.19 105 GLY A C 1
ATOM 718 O O . GLY A 1 105 ? -22.650 2.093 31.657 1.00 92.19 105 GLY A O 1
ATOM 719 N N . ALA A 1 106 ? -22.515 4.332 31.861 1.00 95.62 106 ALA A N 1
ATOM 720 C CA . ALA A 1 106 ? -22.915 4.672 30.487 1.00 95.62 106 ALA A CA 1
ATOM 721 C C . ALA A 1 106 ? -21.728 5.052 29.570 1.00 95.62 106 ALA A C 1
ATOM 723 O O . ALA A 1 106 ? -21.905 5.665 28.513 1.00 95.62 106 ALA A O 1
ATOM 724 N N . GLN A 1 107 ? -20.499 4.765 30.003 1.00 97.00 107 GLN A N 1
ATOM 725 C CA . GLN A 1 107 ? -19.273 5.277 29.400 1.00 97.00 107 GLN A CA 1
ATOM 726 C C . GLN A 1 107 ? -18.314 4.150 29.011 1.00 97.00 107 GLN A C 1
ATOM 728 O O . GLN A 1 107 ? -18.312 3.059 29.587 1.00 97.00 107 GLN A O 1
ATOM 733 N N . ALA A 1 108 ? -17.472 4.438 28.023 1.00 97.56 108 ALA A N 1
ATOM 734 C CA . ALA A 1 108 ? -16.387 3.569 27.616 1.00 97.56 108 ALA A CA 1
ATOM 735 C C . ALA A 1 108 ? -15.144 4.355 27.178 1.00 97.56 108 ALA A C 1
ATOM 737 O O . ALA A 1 108 ? -15.200 5.539 26.836 1.00 97.56 108 ALA A O 1
ATOM 738 N N . ALA A 1 109 ? -14.013 3.663 27.154 1.00 97.00 109 ALA A N 1
ATOM 739 C CA . ALA A 1 109 ? -12.752 4.153 26.632 1.00 97.00 109 ALA A CA 1
ATOM 740 C C . ALA A 1 109 ? -12.030 3.062 25.840 1.00 97.00 109 ALA A C 1
ATOM 742 O O . ALA A 1 109 ? -12.247 1.865 26.041 1.00 97.00 109 ALA A O 1
ATOM 743 N N . LEU A 1 110 ? -11.138 3.491 24.957 1.00 96.12 110 LEU A N 1
ATOM 744 C CA . LEU A 1 110 ? -10.231 2.647 24.197 1.00 96.12 110 LEU A CA 1
ATOM 745 C C . LEU A 1 110 ? -8.807 3.205 24.360 1.00 96.12 110 LEU A C 1
ATOM 747 O O . LEU A 1 110 ? -8.427 4.125 23.629 1.00 96.12 110 LEU A O 1
ATOM 751 N N . PRO A 1 111 ? -8.026 2.699 25.329 1.00 88.69 111 PRO A N 1
ATOM 752 C CA . PRO A 1 111 ? -6.677 3.189 25.583 1.00 88.69 111 PRO A CA 1
ATOM 753 C C . PRO A 1 111 ? -5.716 2.850 24.429 1.00 88.69 111 PRO A C 1
ATOM 755 O O . PRO A 1 111 ? -5.578 1.692 24.028 1.00 88.69 111 PRO A O 1
ATOM 758 N N . GLY A 1 112 ? -5.003 3.861 23.927 1.00 77.69 112 GLY A N 1
ATOM 759 C CA . GLY A 1 112 ? -4.158 3.769 22.726 1.00 77.69 112 GLY A CA 1
ATOM 760 C C . GLY A 1 112 ? -2.992 2.787 22.765 1.00 77.69 112 GLY A C 1
ATOM 761 O O . GLY A 1 112 ? -2.519 2.318 21.726 1.00 77.69 112 GLY A O 1
ATOM 762 N N . SER A 1 113 ? -2.500 2.455 23.957 1.00 76.19 113 SER A N 1
ATOM 763 C CA . SER A 1 113 ? -1.342 1.572 24.111 1.00 76.19 113 SER A CA 1
ATOM 764 C C . SER A 1 113 ? -1.633 0.133 23.691 1.00 76.19 113 SER A C 1
ATOM 766 O O . SER A 1 113 ? -0.718 -0.539 23.219 1.00 76.19 113 SER A O 1
ATOM 768 N N . GLU A 1 114 ? -2.884 -0.315 23.804 1.00 83.88 114 GLU A N 1
ATOM 769 C CA . GLU A 1 114 ? -3.278 -1.721 23.637 1.00 83.88 114 GLU A CA 1
ATOM 770 C C . GLU A 1 114 ? -4.225 -1.940 22.455 1.00 83.88 114 GLU A C 1
ATOM 772 O O . GLU A 1 114 ? -4.217 -3.010 21.858 1.00 83.88 114 GLU A O 1
ATOM 777 N N . ALA A 1 115 ? -5.013 -0.932 22.076 1.00 94.06 115 ALA A N 1
ATOM 778 C CA . ALA A 1 115 ? -5.933 -1.057 20.958 1.00 94.06 115 ALA A CA 1
ATOM 779 C C . ALA A 1 115 ? -5.190 -1.071 19.622 1.00 94.06 115 ALA A C 1
ATOM 781 O O . ALA A 1 115 ? -4.466 -0.128 19.275 1.00 94.06 115 ALA A O 1
ATOM 782 N N . ARG A 1 116 ? -5.373 -2.154 18.867 1.00 96.31 116 ARG A N 1
ATOM 783 C CA . ARG A 1 116 ? -4.682 -2.394 17.603 1.00 96.31 116 ARG A CA 1
ATOM 784 C C . ARG A 1 116 ? -5.666 -2.722 16.493 1.00 96.31 116 ARG A C 1
ATOM 786 O O . ARG A 1 116 ? -6.628 -3.465 16.666 1.00 96.31 116 ARG A O 1
ATOM 793 N N . VAL A 1 117 ? -5.377 -2.176 15.321 1.00 97.75 117 VAL A N 1
ATOM 794 C CA . VAL A 1 117 ? -6.005 -2.564 14.060 1.00 97.75 117 VAL A CA 1
ATOM 795 C C . VAL A 1 117 ? -4.899 -2.903 13.078 1.00 97.75 117 VAL A C 1
ATOM 797 O O . VAL A 1 117 ? -3.907 -2.186 12.990 1.00 97.75 117 VAL A O 1
ATOM 800 N N . ALA A 1 118 ? -5.055 -3.999 12.350 1.00 97.94 118 ALA A N 1
ATOM 801 C CA . ALA A 1 118 ? -4.109 -4.435 11.336 1.00 97.94 118 ALA A CA 1
ATOM 802 C C . ALA A 1 118 ? -4.791 -4.454 9.969 1.00 97.94 118 ALA A C 1
ATOM 804 O O . ALA A 1 118 ? -5.838 -5.080 9.802 1.00 97.94 118 ALA A O 1
ATOM 805 N N . LEU A 1 119 ? -4.182 -3.773 8.999 1.00 98.19 119 LEU A N 1
ATOM 806 C CA . LEU A 1 119 ? -4.513 -3.874 7.582 1.00 98.19 119 LEU A CA 1
ATOM 807 C C . LEU A 1 119 ? -3.444 -4.747 6.922 1.00 98.19 119 LEU A C 1
ATOM 809 O O . LEU A 1 119 ? -2.288 -4.339 6.810 1.00 98.19 119 LEU A O 1
ATOM 813 N N . THR A 1 120 ? -3.813 -5.963 6.532 1.00 98.00 120 THR A N 1
ATOM 814 C CA . THR A 1 120 ? -2.864 -6.990 6.081 1.00 98.00 120 THR A CA 1
ATOM 815 C C . THR A 1 120 ? -3.168 -7.437 4.661 1.00 98.00 120 THR A C 1
ATOM 817 O O . THR A 1 120 ? -4.324 -7.632 4.294 1.00 98.00 120 THR A O 1
ATOM 820 N N . ASN A 1 121 ? -2.125 -7.644 3.863 1.00 97.25 121 ASN A N 1
ATOM 821 C CA . ASN A 1 121 ? -2.191 -8.305 2.561 1.00 97.25 121 ASN A CA 1
ATOM 822 C C . ASN A 1 121 ? -0.890 -9.088 2.304 1.00 97.25 121 ASN A C 1
ATOM 824 O O . ASN A 1 121 ? -0.037 -9.216 3.181 1.00 97.25 121 ASN A O 1
ATOM 828 N N . ALA A 1 122 ? -0.702 -9.586 1.081 1.00 95.62 122 ALA A N 1
ATOM 829 C CA . ALA A 1 122 ? 0.500 -10.339 0.717 1.00 95.62 122 ALA A CA 1
ATOM 830 C C . ALA A 1 122 ? 1.818 -9.528 0.772 1.00 95.62 122 ALA A C 1
ATOM 832 O O . ALA A 1 122 ? 2.888 -10.121 0.662 1.00 95.62 122 ALA A O 1
ATOM 833 N N . ARG A 1 123 ? 1.769 -8.193 0.918 1.00 95.44 123 ARG A N 1
ATOM 834 C CA . ARG A 1 123 ? 2.954 -7.315 1.022 1.00 95.44 123 ARG A CA 1
ATOM 835 C C . ARG A 1 123 ? 3.377 -7.053 2.470 1.00 95.44 123 ARG A C 1
ATOM 837 O O . ARG A 1 123 ? 4.472 -6.544 2.697 1.00 95.44 123 ARG A O 1
ATOM 844 N N . GLY A 1 124 ? 2.524 -7.382 3.439 1.00 97.12 124 GLY A N 1
ATOM 845 C CA . GLY A 1 124 ? 2.789 -7.193 4.860 1.00 97.12 124 GLY A CA 1
ATOM 846 C C . GLY A 1 124 ? 1.585 -6.641 5.614 1.00 97.12 124 GLY A C 1
ATOM 847 O O . GLY A 1 124 ? 0.439 -6.783 5.179 1.00 97.12 124 GLY A O 1
ATOM 848 N N . THR A 1 125 ? 1.862 -5.994 6.744 1.00 97.62 125 THR A N 1
ATOM 849 C CA . THR A 1 125 ? 0.844 -5.464 7.656 1.00 97.62 125 THR A CA 1
ATOM 850 C C . THR A 1 125 ? 1.120 -4.003 7.981 1.00 97.62 125 THR A C 1
ATOM 852 O O . THR A 1 125 ? 2.218 -3.662 8.418 1.00 97.62 125 THR A O 1
ATOM 855 N N . LEU A 1 126 ? 0.108 -3.153 7.830 1.00 97.75 126 LEU A N 1
ATOM 856 C CA . LEU A 1 126 ? 0.078 -1.813 8.402 1.00 97.75 126 LEU A CA 1
ATOM 857 C C . LEU A 1 126 ? -0.694 -1.870 9.725 1.00 97.75 126 LEU A C 1
ATOM 859 O O . LEU A 1 126 ? -1.909 -2.077 9.736 1.00 97.75 126 LEU A O 1
ATOM 863 N N . ALA A 1 127 ? 0.021 -1.717 10.838 1.00 97.38 127 ALA A N 1
ATOM 864 C CA . ALA A 1 127 ? -0.564 -1.709 12.172 1.00 97.38 127 ALA A CA 1
ATOM 865 C C . ALA A 1 127 ? -0.907 -0.280 12.609 1.00 97.38 127 ALA A C 1
ATOM 867 O O . ALA A 1 127 ? -0.115 0.646 12.436 1.00 97.38 127 ALA A O 1
ATOM 868 N N . LEU A 1 128 ? -2.083 -0.113 13.202 1.00 97.75 128 LEU A N 1
ATOM 869 C CA . LEU A 1 128 ? -2.612 1.151 13.696 1.00 97.75 128 LEU A CA 1
ATOM 870 C C . LEU A 1 128 ? -2.912 1.025 15.191 1.00 97.75 128 LEU A C 1
ATOM 872 O O . LEU A 1 128 ? -3.446 0.009 15.637 1.00 97.75 128 LEU A O 1
ATOM 876 N N . ALA A 1 129 ? -2.590 2.062 15.956 1.00 97.75 129 ALA A N 1
ATOM 877 C CA . ALA A 1 129 ? -2.991 2.218 17.346 1.00 97.75 129 ALA A CA 1
ATOM 878 C C . ALA A 1 129 ? -4.208 3.142 17.405 1.00 97.75 129 ALA A C 1
ATOM 880 O O . ALA A 1 129 ? -4.148 4.247 16.872 1.00 97.75 129 ALA A O 1
ATOM 881 N N . LEU A 1 130 ? -5.304 2.705 18.026 1.00 98.12 130 LEU A N 1
ATOM 882 C CA . LEU A 1 130 ? -6.546 3.483 18.128 1.00 98.12 130 LEU A CA 1
ATOM 883 C C . LEU A 1 130 ? -6.707 4.030 19.541 1.00 98.12 130 LEU A C 1
ATOM 885 O O . LEU A 1 130 ? -6.544 3.294 20.499 1.00 98.12 130 LEU A O 1
ATOM 889 N N . THR A 1 131 ? -7.075 5.297 19.689 1.00 97.88 131 THR A N 1
ATOM 890 C CA . THR A 1 131 ? -7.270 5.930 20.999 1.00 97.88 131 THR A CA 1
ATOM 891 C C . THR A 1 131 ? -8.602 6.664 21.057 1.00 97.88 131 THR A C 1
ATOM 893 O O . THR A 1 131 ? -8.899 7.488 20.193 1.00 97.88 131 THR A O 1
ATOM 896 N N . ALA A 1 132 ? -9.388 6.402 22.098 1.00 97.56 132 ALA A N 1
ATOM 897 C CA . ALA A 1 132 ? -10.580 7.171 22.440 1.00 97.56 132 ALA A CA 1
ATOM 898 C C . ALA A 1 132 ? -10.765 7.191 23.962 1.00 97.56 132 ALA A C 1
ATOM 900 O O . ALA A 1 132 ? -11.325 6.258 24.539 1.00 97.56 132 ALA A O 1
ATOM 901 N N . GLY A 1 133 ? -10.275 8.253 24.601 1.00 95.31 133 GLY A N 1
ATOM 902 C CA . GLY A 1 133 ? -10.339 8.413 26.050 1.00 95.31 133 GLY A CA 1
ATOM 903 C C . GLY A 1 133 ? -9.454 7.432 26.818 1.00 95.31 133 GLY A C 1
ATOM 904 O O . GLY A 1 133 ? -8.708 6.632 26.248 1.00 95.31 133 GLY A O 1
ATOM 905 N N . ASP A 1 134 ? -9.559 7.500 28.139 1.00 93.75 134 ASP A N 1
ATOM 906 C CA . ASP A 1 134 ? -8.856 6.625 29.073 1.00 93.75 134 ASP A CA 1
ATOM 907 C C . ASP A 1 134 ? -9.744 6.255 30.274 1.00 93.75 134 ASP A C 1
ATOM 909 O O . ASP A 1 134 ? -10.929 6.584 30.325 1.00 93.75 134 ASP A O 1
ATOM 913 N N . CYS A 1 135 ? -9.164 5.545 31.242 1.00 91.38 135 CYS A N 1
ATOM 914 C CA . CYS A 1 135 ? -9.844 5.090 32.455 1.00 91.38 135 CYS A CA 1
ATOM 915 C C . CYS A 1 135 ? -10.473 6.206 33.297 1.00 91.38 135 CYS A C 1
ATOM 917 O O . CYS A 1 135 ? -11.421 5.946 34.029 1.00 91.38 135 CYS A O 1
ATOM 919 N N . THR A 1 136 ? -9.936 7.422 33.229 1.00 91.81 136 THR A N 1
ATOM 920 C CA . THR A 1 136 ? -10.353 8.580 34.029 1.00 91.81 136 THR A CA 1
ATOM 921 C C . THR A 1 136 ? -11.149 9.602 33.225 1.00 91.81 136 THR A C 1
ATOM 923 O O . THR A 1 136 ? -11.948 10.339 33.795 1.00 91.81 136 THR A O 1
ATOM 926 N N . SER A 1 137 ? -10.959 9.623 31.907 1.00 93.38 137 SER A N 1
ATOM 927 C CA . SER A 1 137 ? -11.621 10.509 30.953 1.00 93.38 137 SER A CA 1
ATOM 928 C C . SER A 1 137 ? -12.166 9.696 29.771 1.00 93.38 137 SER A C 1
ATOM 930 O O . SER A 1 137 ? -11.592 9.726 28.677 1.00 93.38 137 SER A O 1
ATOM 932 N N . PRO A 1 138 ? -13.250 8.923 29.970 1.00 95.25 138 PRO A N 1
ATOM 933 C CA . PRO A 1 138 ? -13.872 8.157 28.897 1.00 95.25 138 PRO A CA 1
ATOM 934 C C . PRO A 1 138 ? -14.547 9.075 27.875 1.00 95.25 138 PRO A C 1
ATOM 936 O O . PRO A 1 138 ? -15.172 10.074 28.232 1.00 95.25 138 PRO A O 1
ATOM 939 N N . THR A 1 139 ? -14.456 8.716 26.595 1.00 96.81 139 THR A N 1
ATOM 940 C CA . THR A 1 139 ? -15.035 9.506 25.491 1.00 96.81 139 THR A CA 1
ATOM 941 C C . THR A 1 139 ? -15.991 8.711 24.607 1.00 96.81 139 THR A C 1
ATOM 943 O O . THR A 1 139 ? -16.630 9.288 23.730 1.00 96.81 139 THR A O 1
ATOM 946 N N . LEU A 1 140 ? -16.080 7.393 24.794 1.00 98.00 140 LEU A N 1
ATOM 947 C CA . LEU A 1 140 ? -17.019 6.534 24.080 1.00 98.00 140 LEU A CA 1
ATOM 948 C C . LEU A 1 140 ? -18.298 6.354 24.905 1.00 98.00 140 LEU A C 1
ATOM 950 O O . LEU A 1 140 ? -18.291 6.433 26.135 1.00 98.00 140 LEU A O 1
ATOM 954 N N . SER A 1 141 ? -19.398 6.080 24.213 1.00 98.12 141 SER A N 1
ATOM 955 C CA . SER A 1 141 ? -20.674 5.719 24.832 1.00 98.12 141 SER A CA 1
ATOM 956 C C . SER A 1 141 ? -20.760 4.214 25.059 1.00 98.12 141 SER A C 1
ATOM 958 O O . SER A 1 141 ? -20.217 3.437 24.269 1.00 98.12 141 SER A O 1
ATOM 960 N N . TYR A 1 142 ? -21.464 3.812 26.114 1.00 98.12 142 TYR A N 1
ATOM 961 C CA . TYR A 1 142 ? -21.776 2.418 26.409 1.00 98.12 142 TYR A CA 1
ATOM 962 C C . TYR A 1 142 ? -23.222 2.294 26.896 1.00 98.12 142 TYR A C 1
ATOM 964 O O . TYR A 1 142 ? -23.616 2.993 27.823 1.00 98.12 142 TYR A O 1
ATOM 972 N N . ASP A 1 143 ? -24.015 1.415 26.280 1.00 96.81 143 ASP A N 1
ATOM 973 C CA . ASP A 1 143 ? -25.439 1.224 26.622 1.00 96.81 143 ASP A CA 1
ATOM 974 C C . ASP A 1 143 ? -25.713 -0.011 27.503 1.00 96.81 143 ASP A C 1
ATOM 976 O O . ASP A 1 143 ? -26.863 -0.389 27.721 1.00 96.81 143 ASP A O 1
ATOM 980 N N . GLY A 1 144 ? -24.656 -0.663 27.999 1.00 95.25 144 GLY A N 1
ATOM 981 C CA . GLY A 1 144 ? -24.738 -1.942 28.712 1.00 95.25 144 GLY A CA 1
ATOM 982 C C . GLY A 1 144 ? -24.479 -3.165 27.826 1.00 95.25 144 GLY A C 1
ATOM 983 O O . GLY A 1 144 ? -24.174 -4.240 28.341 1.00 95.25 144 GLY A O 1
ATOM 984 N N . THR A 1 145 ? -24.545 -3.015 26.502 1.00 96.44 145 THR A N 1
ATOM 985 C CA . THR A 1 145 ? -24.276 -4.097 25.540 1.00 96.44 145 THR A CA 1
ATOM 986 C C . THR A 1 145 ? -23.371 -3.676 24.394 1.00 96.44 145 THR A C 1
ATOM 988 O O . THR A 1 145 ? -22.596 -4.490 23.895 1.00 96.44 145 THR A O 1
ATOM 991 N N . ARG A 1 146 ? -23.424 -2.408 23.987 1.00 97.75 146 ARG A N 1
ATOM 992 C CA . ARG A 1 146 ? -22.694 -1.865 22.850 1.00 97.75 146 ARG A CA 1
ATOM 993 C C . ARG A 1 146 ? -21.866 -0.665 23.245 1.00 97.75 146 ARG A C 1
ATOM 995 O O . ARG A 1 146 ? -22.312 0.183 24.011 1.00 97.75 146 ARG A O 1
ATOM 1002 N N . VAL A 1 147 ? -20.682 -0.583 22.651 1.00 98.31 147 VAL A N 1
ATOM 1003 C CA . VAL A 1 147 ? -19.836 0.610 22.666 1.00 98.31 147 VAL A CA 1
ATOM 1004 C C . VAL A 1 147 ? -19.954 1.318 21.326 1.00 98.31 147 VAL A C 1
ATOM 1006 O O . VAL A 1 147 ? -19.897 0.670 20.278 1.00 98.31 147 VAL A O 1
ATOM 1009 N N . SER A 1 148 ? -20.083 2.645 21.342 1.00 98.50 148 SER A N 1
ATOM 1010 C CA . SER A 1 148 ? -20.031 3.448 20.120 1.00 98.50 148 SER A CA 1
ATOM 1011 C C . SER A 1 148 ? -19.374 4.811 20.325 1.00 98.50 148 SER A C 1
ATOM 1013 O O . SER A 1 148 ? -19.426 5.388 21.415 1.00 98.50 148 SER A O 1
ATOM 1015 N N . GLY A 1 149 ? -18.744 5.331 19.273 1.00 98.31 149 GLY A N 1
ATOM 1016 C CA . GLY A 1 149 ? -18.151 6.665 19.276 1.00 98.31 149 GLY A CA 1
ATOM 1017 C C . GLY A 1 149 ? -17.017 6.810 18.272 1.00 98.31 149 GLY A C 1
ATOM 1018 O O . GLY A 1 149 ? -16.920 6.061 17.297 1.00 98.31 149 GLY A O 1
ATOM 1019 N N . SER A 1 150 ? -16.158 7.792 18.519 1.00 98.25 150 SER A N 1
ATOM 1020 C CA . SER A 1 150 ? -15.037 8.138 17.652 1.00 98.25 150 SER A CA 1
ATOM 1021 C C . SER A 1 150 ? -13.764 8.391 18.442 1.00 98.25 150 SER A C 1
ATOM 1023 O O . SER A 1 150 ? -13.807 8.707 19.631 1.00 98.25 150 SER A O 1
ATOM 1025 N N . GLY A 1 151 ? -12.635 8.320 17.752 1.00 98.06 151 GLY A N 1
ATOM 1026 C CA . GLY A 1 151 ? -11.334 8.650 18.309 1.00 98.06 151 GLY A CA 1
ATOM 1027 C C . GLY A 1 151 ? -10.311 8.921 17.221 1.00 98.06 151 GLY A C 1
ATOM 1028 O O . GLY A 1 151 ? -10.664 9.204 16.073 1.00 98.06 151 GLY A O 1
ATOM 1029 N N . THR A 1 152 ? -9.040 8.823 17.585 1.00 98.19 152 THR A N 1
ATOM 1030 C CA . THR A 1 152 ? -7.915 9.002 16.669 1.00 98.19 152 THR A CA 1
ATOM 1031 C C . THR A 1 152 ? -7.136 7.713 16.500 1.00 98.19 152 THR A C 1
ATOM 1033 O O . THR A 1 152 ? -7.155 6.832 17.359 1.00 98.19 152 THR A O 1
ATOM 1036 N N . TRP A 1 153 ? -6.439 7.588 15.381 1.00 98.06 153 TRP A N 1
ATOM 1037 C CA . TRP A 1 153 ? -5.481 6.514 15.179 1.00 98.06 153 TRP A CA 1
ATOM 1038 C C . TRP A 1 153 ? -4.138 7.060 14.722 1.00 98.06 153 TRP A C 1
ATOM 1040 O O . TRP A 1 153 ? -4.063 8.123 14.104 1.00 98.06 153 TRP A O 1
ATOM 1050 N N . THR A 1 154 ? -3.081 6.312 15.015 1.00 97.62 154 THR A N 1
ATOM 1051 C CA . THR A 1 154 ? -1.723 6.555 14.525 1.00 97.62 154 THR A CA 1
ATOM 1052 C C . THR A 1 154 ? -1.121 5.263 13.995 1.00 97.62 154 THR A C 1
ATOM 1054 O O . THR A 1 154 ? -1.476 4.170 14.436 1.00 97.62 154 THR A O 1
ATOM 1057 N N . VAL A 1 155 ? -0.216 5.368 13.024 1.00 97.50 155 VAL A N 1
ATOM 1058 C CA . VAL A 1 155 ? 0.548 4.205 12.553 1.00 97.50 155 VAL A CA 1
ATOM 1059 C C . VAL A 1 155 ? 1.495 3.741 13.658 1.00 97.50 155 VAL A C 1
ATOM 1061 O O . VAL A 1 155 ? 2.235 4.545 14.226 1.00 97.50 155 VAL A O 1
ATOM 1064 N N . VAL A 1 156 ? 1.492 2.439 13.939 1.00 96.31 156 VAL A N 1
ATOM 1065 C CA . VAL A 1 156 ? 2.493 1.793 14.790 1.00 96.31 156 VAL A CA 1
ATOM 1066 C C . VAL A 1 156 ? 3.751 1.579 13.945 1.00 96.31 156 VAL A C 1
ATOM 1068 O O . VAL A 1 156 ? 3.675 0.871 12.940 1.00 96.31 156 VAL A O 1
ATOM 1071 N N . PRO A 1 157 ? 4.901 2.175 14.311 1.00 93.94 157 PRO A N 1
ATOM 1072 C CA . PRO A 1 157 ? 6.119 2.038 13.524 1.00 93.94 157 PRO A CA 1
ATOM 1073 C C . PRO A 1 157 ? 6.583 0.583 13.421 1.00 93.94 157 PRO A C 1
ATOM 1075 O O . PRO A 1 157 ? 6.641 -0.133 14.420 1.00 93.94 157 PRO A O 1
ATOM 1078 N N . ASP A 1 158 ? 6.985 0.186 12.217 1.00 94.38 158 ASP A N 1
ATOM 1079 C CA . ASP A 1 158 ? 7.644 -1.088 11.935 1.00 94.38 158 ASP A CA 1
ATOM 1080 C C . ASP A 1 158 ? 8.924 -0.828 11.125 1.00 94.38 158 ASP A C 1
ATOM 1082 O O . ASP A 1 158 ? 8.955 0.040 10.251 1.00 94.38 158 ASP A O 1
ATOM 1086 N N . ALA A 1 159 ? 9.986 -1.571 11.421 1.00 92.56 159 ALA A N 1
ATOM 1087 C CA . ALA A 1 159 ? 11.278 -1.505 10.743 1.00 92.56 159 ALA A CA 1
ATOM 1088 C C . ALA A 1 159 ? 11.681 -2.838 10.083 1.00 92.56 159 ALA A C 1
ATOM 1090 O O . ALA A 1 159 ? 12.771 -2.928 9.515 1.00 92.56 159 ALA A O 1
ATOM 1091 N N . ALA A 1 160 ? 10.835 -3.872 10.142 1.00 94.69 160 ALA A N 1
ATOM 1092 C CA . ALA A 1 160 ? 11.108 -5.179 9.565 1.00 94.69 160 ALA A CA 1
ATOM 1093 C C . ALA A 1 160 ? 11.304 -5.070 8.038 1.00 94.69 160 ALA A C 1
ATOM 1095 O O . ALA A 1 160 ? 10.373 -4.684 7.328 1.00 94.69 160 ALA A O 1
ATOM 1096 N N . PRO A 1 161 ? 12.475 -5.450 7.486 1.00 89.50 161 PRO A N 1
ATOM 1097 C CA . PRO A 1 161 ? 12.758 -5.292 6.056 1.00 89.50 161 PRO A CA 1
ATOM 1098 C C . PRO A 1 161 ? 11.800 -6.053 5.132 1.00 89.50 161 PRO A C 1
ATOM 1100 O O . PRO A 1 161 ? 11.597 -5.640 3.997 1.00 89.50 161 PRO A O 1
ATOM 1103 N N . ALA A 1 162 ? 11.214 -7.152 5.617 1.00 92.31 162 ALA A N 1
ATOM 1104 C CA . ALA A 1 162 ? 10.255 -7.959 4.867 1.00 92.31 162 ALA A CA 1
ATOM 1105 C C . ALA A 1 162 ? 8.854 -7.326 4.776 1.00 92.31 162 ALA A C 1
ATOM 1107 O O . ALA A 1 162 ? 8.054 -7.756 3.950 1.00 92.31 162 ALA A O 1
ATOM 1108 N N . ASN A 1 163 ? 8.543 -6.332 5.615 1.00 96.69 163 ASN A N 1
ATOM 1109 C CA . ASN A 1 163 ? 7.268 -5.630 5.569 1.00 96.69 163 ASN A CA 1
ATOM 1110 C C . ASN A 1 163 ? 7.354 -4.454 4.583 1.00 96.69 163 ASN A C 1
ATOM 1112 O O . ASN A 1 163 ? 8.176 -3.545 4.747 1.00 96.69 163 ASN A O 1
ATOM 1116 N N . ALA A 1 164 ? 6.485 -4.439 3.573 1.00 95.94 164 ALA A N 1
ATOM 1117 C CA . ALA A 1 164 ? 6.427 -3.347 2.603 1.00 95.94 164 ALA A CA 1
ATOM 1118 C C . ALA A 1 164 ? 5.947 -2.019 3.217 1.00 95.94 164 ALA A C 1
ATOM 1120 O O . ALA A 1 164 ? 6.244 -0.955 2.679 1.00 95.94 164 ALA A O 1
ATOM 1121 N N . TYR A 1 165 ? 5.242 -2.069 4.354 1.00 96.44 165 TYR A N 1
ATOM 1122 C CA . TYR A 1 165 ? 4.781 -0.890 5.098 1.00 96.44 165 TYR A CA 1
ATOM 1123 C C . TYR A 1 165 ? 5.781 -0.421 6.164 1.00 96.44 165 TYR A C 1
ATOM 1125 O O . TYR A 1 165 ? 5.450 0.418 7.002 1.00 96.44 165 TYR A O 1
ATOM 1133 N N . ARG A 1 166 ? 7.011 -0.948 6.169 1.00 95.62 166 ARG A N 1
ATOM 1134 C CA . ARG A 1 166 ? 8.060 -0.483 7.085 1.00 95.62 166 ARG A CA 1
ATOM 1135 C C . ARG A 1 166 ? 8.309 1.020 6.920 1.00 95.62 166 ARG A C 1
ATOM 1137 O O . ARG A 1 166 ? 8.257 1.562 5.816 1.00 95.62 166 ARG A O 1
ATOM 1144 N N . GLY A 1 167 ? 8.610 1.696 8.022 1.00 93.88 167 GLY A N 1
ATOM 1145 C CA . GLY A 1 167 ? 8.817 3.142 8.046 1.00 93.88 167 GLY A CA 1
ATOM 1146 C C . GLY A 1 167 ? 7.558 3.959 7.735 1.00 93.88 167 GLY A C 1
ATOM 1147 O O . GLY A 1 167 ? 7.668 5.175 7.583 1.00 93.88 167 GLY A O 1
ATOM 1148 N N . ALA A 1 168 ? 6.382 3.324 7.641 1.00 95.56 168 ALA A N 1
ATOM 1149 C CA . ALA A 1 168 ? 5.125 4.037 7.507 1.00 95.56 168 ALA A CA 1
ATOM 1150 C C . ALA A 1 168 ? 4.888 4.941 8.721 1.00 95.56 168 ALA A C 1
ATOM 1152 O O . ALA A 1 168 ? 5.202 4.603 9.864 1.00 95.56 168 ALA A O 1
ATOM 1153 N N . SER A 1 169 ? 4.298 6.099 8.462 1.00 96.19 169 SER A N 1
ATOM 1154 C CA . SER A 1 169 ? 3.856 7.037 9.490 1.00 96.19 169 SER A CA 1
ATOM 1155 C C . SER A 1 169 ? 2.531 7.648 9.073 1.00 96.19 169 SER A C 1
ATOM 1157 O O . SER A 1 169 ? 2.204 7.671 7.891 1.00 96.19 169 SER A O 1
ATOM 1159 N N . GLY A 1 170 ? 1.736 8.121 10.021 1.00 96.19 170 GLY A N 1
ATOM 1160 C CA . GLY A 1 170 ? 0.429 8.665 9.689 1.00 96.19 170 GLY A CA 1
ATOM 1161 C C . GLY A 1 170 ? -0.528 8.643 10.856 1.00 96.19 170 GLY A C 1
ATOM 1162 O O . GLY A 1 170 ? -0.202 8.175 11.952 1.00 96.19 170 GLY A O 1
ATOM 1163 N N . GLY A 1 171 ? -1.719 9.151 10.590 1.00 97.56 171 GLY A N 1
ATOM 1164 C CA . GLY A 1 171 ? -2.778 9.232 11.569 1.00 97.56 171 GLY A CA 1
ATOM 1165 C C . GLY A 1 171 ? -4.080 9.731 10.970 1.00 97.56 171 GLY A C 1
ATOM 1166 O O . GLY A 1 171 ? -4.143 10.183 9.820 1.00 97.56 171 GLY A O 1
ATOM 1167 N N . GLY A 1 172 ? -5.121 9.663 11.784 1.00 98.12 172 GLY A N 1
ATOM 1168 C CA . GLY A 1 172 ? -6.453 10.072 11.388 1.00 98.12 172 GLY A CA 1
ATOM 1169 C C . GLY A 1 172 ? -7.478 9.897 12.490 1.00 98.12 172 GLY A C 1
ATOM 1170 O O . GLY A 1 172 ? -7.142 9.820 13.672 1.00 98.12 172 GLY A O 1
ATOM 1171 N N . SER A 1 173 ? -8.738 9.837 12.081 1.00 98.25 173 SER A N 1
ATOM 1172 C CA . SER A 1 173 ? -9.885 9.575 12.934 1.00 98.25 173 SER A CA 1
ATOM 1173 C C . SER A 1 173 ? -10.503 8.216 12.632 1.00 98.25 173 SER A C 1
ATOM 1175 O O . SER A 1 173 ? -10.335 7.642 11.552 1.00 98.25 173 SER A O 1
ATOM 1177 N N . PHE A 1 174 ? -11.226 7.687 13.610 1.00 98.50 174 PHE A N 1
ATOM 1178 C CA . PHE A 1 174 ? -12.058 6.512 13.413 1.00 98.50 174 PHE A CA 1
ATOM 1179 C C . PHE A 1 174 ? -13.448 6.710 14.006 1.00 98.50 174 PHE A C 1
ATOM 1181 O O . PHE A 1 174 ? -13.629 7.501 14.933 1.00 98.50 174 PHE A O 1
ATOM 1188 N N . THR A 1 175 ? -14.413 5.940 13.510 1.00 98.56 175 THR A N 1
ATOM 1189 C CA . THR A 1 175 ? -15.687 5.683 14.188 1.00 98.56 175 THR A CA 1
ATOM 1190 C C . THR A 1 175 ? -15.842 4.190 14.422 1.00 98.56 175 THR A C 1
ATOM 1192 O O . THR A 1 175 ? -15.446 3.381 13.582 1.00 98.56 175 THR A O 1
ATOM 1195 N N . VAL A 1 176 ? -16.391 3.814 15.574 1.00 98.31 176 VAL A N 1
ATOM 1196 C CA . VAL A 1 176 ? -16.579 2.416 15.959 1.00 98.31 176 VAL A CA 1
ATOM 1197 C C . VAL A 1 176 ? -17.972 2.198 16.530 1.00 98.31 176 VAL A C 1
ATOM 1199 O O . VAL A 1 176 ? -18.539 3.058 17.204 1.00 98.31 176 VAL A O 1
ATOM 1202 N N . THR A 1 177 ? -18.533 1.030 16.260 1.00 98.38 177 THR A N 1
ATOM 1203 C CA . THR A 1 177 ? -19.696 0.488 16.963 1.00 98.38 177 THR A CA 1
ATOM 1204 C C . THR A 1 177 ? -19.454 -0.997 17.162 1.00 98.38 177 THR A C 1
ATOM 1206 O O . THR A 1 177 ? -19.135 -1.689 16.200 1.00 98.38 177 THR A O 1
ATOM 1209 N N . SER A 1 178 ? -19.577 -1.495 18.388 1.00 98.12 178 SER A N 1
ATOM 1210 C CA . SER A 1 178 ? -19.353 -2.908 18.700 1.00 98.12 178 SER A CA 1
ATOM 1211 C C . SER A 1 178 ? -20.332 -3.397 19.747 1.00 98.12 178 SER A C 1
ATOM 1213 O O . SER A 1 178 ? -20.490 -2.752 20.778 1.00 98.12 178 SER A O 1
ATOM 1215 N N . ASP A 1 179 ? -20.914 -4.572 19.526 1.00 98.06 179 ASP A N 1
ATOM 1216 C CA . ASP A 1 179 ? -21.413 -5.413 20.610 1.00 98.06 179 ASP A CA 1
ATOM 1217 C C . ASP A 1 179 ? -20.207 -5.878 21.437 1.00 98.06 179 ASP A C 1
ATOM 1219 O O . ASP A 1 179 ? -19.237 -6.413 20.898 1.00 98.06 179 ASP A O 1
ATOM 1223 N N . VAL A 1 180 ? -20.245 -5.596 22.733 1.00 96.94 180 VAL A N 1
ATOM 1224 C CA . VAL A 1 180 ? -19.195 -5.923 23.701 1.00 96.94 180 VAL A CA 1
ATOM 1225 C C . VAL A 1 180 ? -19.701 -6.890 24.773 1.00 96.94 180 VAL A C 1
ATOM 1227 O O . VAL A 1 180 ? -19.057 -7.076 25.809 1.00 96.94 180 VAL A O 1
ATOM 1230 N N . THR A 1 181 ? -20.851 -7.530 24.548 1.00 96.75 181 THR A N 1
ATOM 1231 C CA . THR A 1 181 ? -21.283 -8.637 25.399 1.00 96.75 181 THR A CA 1
ATOM 1232 C C . THR A 1 181 ? -20.362 -9.847 25.194 1.00 96.75 181 THR A C 1
ATOM 1234 O O . THR A 1 181 ? -19.997 -10.165 24.061 1.00 96.75 181 THR A O 1
ATOM 1237 N N . PRO A 1 182 ? -19.948 -10.552 26.260 1.00 97.25 182 PRO A N 1
ATOM 1238 C CA . PRO A 1 182 ? -18.980 -11.640 26.125 1.00 97.25 182 PRO A CA 1
ATOM 1239 C C . PRO A 1 182 ? -19.515 -12.799 25.280 1.00 97.25 182 PRO A C 1
ATOM 1241 O O . PRO A 1 182 ? -20.708 -13.107 25.311 1.00 97.25 182 PRO A O 1
ATOM 1244 N N . GLY A 1 183 ? -18.640 -13.456 24.524 1.00 97.25 183 GLY A N 1
ATOM 1245 C CA . GLY A 1 183 ? -18.977 -14.585 23.657 1.00 97.25 183 GLY A CA 1
ATOM 1246 C C . GLY A 1 183 ? -18.597 -14.359 22.196 1.00 97.25 183 GLY A C 1
ATOM 1247 O O . GLY A 1 183 ? -17.851 -13.442 21.862 1.00 97.25 183 GLY A O 1
ATOM 1248 N N . THR A 1 184 ? -19.099 -15.224 21.323 1.00 96.94 184 THR A N 1
ATOM 1249 C CA . THR A 1 184 ? -18.835 -15.210 19.877 1.00 96.94 184 THR A CA 1
ATOM 1250 C C . THR A 1 184 ? -20.015 -14.630 19.102 1.00 96.94 184 THR A C 1
ATOM 1252 O O . THR A 1 184 ? -21.125 -14.557 19.626 1.00 96.94 184 THR A O 1
ATOM 1255 N N . GLY A 1 185 ? -19.811 -14.293 17.829 1.00 96.38 185 GLY A N 1
ATOM 1256 C CA . GLY A 1 185 ? -20.896 -13.814 16.966 1.00 96.38 185 GLY A CA 1
ATOM 1257 C C . GLY A 1 185 ? -21.248 -12.342 17.204 1.00 96.38 185 GLY A C 1
ATOM 1258 O O . GLY A 1 185 ? -22.389 -11.927 17.005 1.00 96.38 185 GLY A O 1
ATOM 1259 N N . ARG A 1 186 ? -20.281 -11.557 17.692 1.00 97.50 186 ARG A N 1
ATOM 1260 C CA . ARG A 1 186 ? -20.473 -10.153 18.053 1.00 97.50 186 ARG A CA 1
ATOM 1261 C C . ARG A 1 186 ? -20.334 -9.267 16.831 1.00 97.50 186 ARG A C 1
ATOM 1263 O O . ARG A 1 186 ? -19.365 -9.367 16.076 1.00 97.50 186 ARG A O 1
ATOM 1270 N N . GLN A 1 187 ? -21.332 -8.413 16.637 1.00 97.88 187 GLN A N 1
ATOM 1271 C CA . GLN A 1 187 ? -21.334 -7.449 15.550 1.00 97.88 187 GLN A CA 1
ATOM 1272 C C . GLN A 1 187 ? -20.427 -6.275 15.881 1.00 97.88 187 GLN A C 1
ATOM 1274 O O . GLN A 1 187 ? -20.526 -5.692 16.958 1.00 97.88 187 GLN A O 1
ATOM 1279 N N . TRP A 1 188 ? -19.592 -5.891 14.927 1.00 98.31 188 TRP A N 1
ATOM 1280 C CA . TRP A 1 188 ? -18.811 -4.670 15.008 1.00 98.31 188 TRP A CA 1
ATOM 1281 C C . TRP A 1 188 ? -18.706 -3.993 13.648 1.00 98.31 188 TRP A C 1
ATOM 1283 O O . TRP A 1 188 ? -18.869 -4.607 12.592 1.00 98.31 188 TRP A O 1
ATOM 1293 N N . THR A 1 189 ? -18.461 -2.692 13.682 1.00 98.50 189 THR A N 1
ATOM 1294 C CA . THR A 1 189 ? -18.170 -1.845 12.530 1.00 98.50 189 THR A CA 1
ATOM 1295 C C . THR A 1 189 ? -17.098 -0.846 12.932 1.00 98.50 189 THR A C 1
ATOM 1297 O O . THR A 1 189 ? -17.175 -0.246 14.005 1.00 98.50 189 THR A O 1
ATOM 1300 N N . LEU A 1 190 ? -16.102 -0.675 12.071 1.00 98.44 190 LEU A N 1
ATOM 1301 C CA . LEU A 1 190 ? -15.008 0.269 12.223 1.00 98.44 190 LEU A CA 1
ATOM 1302 C C . LEU A 1 190 ? -14.820 1.014 10.903 1.00 98.44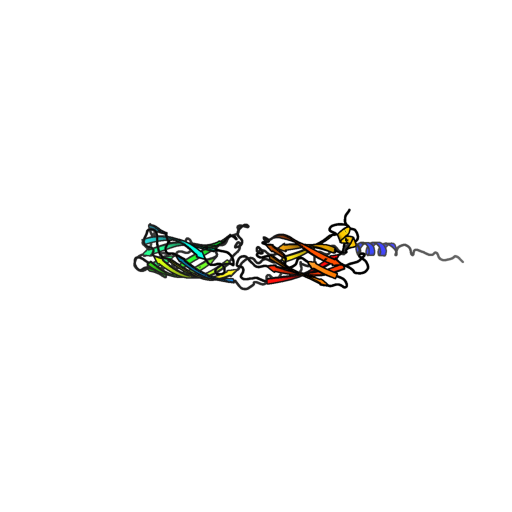 190 LEU A C 1
ATOM 1304 O O . LEU A 1 190 ? -14.657 0.387 9.858 1.00 98.44 190 LEU A O 1
ATOM 1308 N N . ASN A 1 191 ? -14.791 2.341 10.963 1.00 98.25 191 ASN A N 1
ATOM 1309 C CA . ASN A 1 191 ? -14.416 3.186 9.836 1.00 98.25 191 ASN A CA 1
ATOM 1310 C C . ASN A 1 191 ? -13.164 3.968 10.207 1.00 98.25 191 ASN A C 1
ATOM 1312 O O . ASN A 1 191 ? -13.135 4.620 11.246 1.00 98.25 191 ASN A O 1
ATOM 1316 N N . LEU A 1 192 ? -12.150 3.904 9.356 1.00 98.31 192 LEU A N 1
ATOM 1317 C CA . LEU A 1 192 ? -10.880 4.600 9.478 1.00 98.31 192 LEU A CA 1
ATOM 1318 C C . LEU A 1 192 ? -10.795 5.650 8.377 1.00 98.31 192 LEU A C 1
ATOM 1320 O O . LEU A 1 192 ? -10.954 5.321 7.201 1.00 98.31 192 LEU A O 1
ATOM 1324 N N . THR A 1 193 ? -10.476 6.882 8.756 1.00 98.00 193 THR A N 1
ATOM 1325 C CA . THR A 1 193 ? -10.219 7.980 7.822 1.00 98.00 193 THR A CA 1
ATOM 1326 C C . THR A 1 193 ? -8.950 8.707 8.241 1.00 98.00 193 THR A C 1
ATOM 1328 O O . THR A 1 193 ? -8.787 9.035 9.411 1.00 98.00 193 THR A O 1
ATOM 1331 N N . GLY A 1 194 ? -8.044 8.994 7.315 1.00 96.88 194 GLY A N 1
ATOM 1332 C CA . GLY A 1 194 ? -6.844 9.784 7.592 1.00 96.88 194 GLY A CA 1
ATOM 1333 C C . GLY A 1 194 ? -5.807 9.620 6.503 1.00 96.88 194 GLY A C 1
ATOM 1334 O O . GLY A 1 194 ? -6.170 9.325 5.369 1.00 96.88 194 GLY A O 1
ATOM 1335 N N . ASN A 1 195 ? -4.531 9.798 6.844 1.00 96.25 195 ASN A N 1
ATOM 1336 C CA . ASN A 1 195 ? -3.457 9.698 5.865 1.00 96.25 195 ASN A CA 1
ATOM 1337 C C . ASN A 1 195 ? -2.258 8.894 6.371 1.00 96.25 195 ASN A C 1
ATOM 1339 O O . ASN A 1 195 ? -1.941 8.910 7.564 1.00 96.25 195 ASN A O 1
ATOM 1343 N N . VAL A 1 196 ? -1.555 8.253 5.440 1.00 95.56 196 VAL A N 1
ATOM 1344 C CA . VAL A 1 196 ? -0.326 7.491 5.670 1.00 95.56 196 VAL A CA 1
ATOM 1345 C C . VAL A 1 196 ? 0.755 7.963 4.708 1.00 95.56 196 VAL A C 1
ATOM 1347 O O . VAL A 1 196 ? 0.506 8.245 3.548 1.00 95.56 196 VAL A O 1
ATOM 1350 N N . THR A 1 197 ? 1.982 8.071 5.193 1.00 94.06 197 THR A N 1
ATOM 1351 C CA . THR A 1 197 ? 3.172 8.315 4.382 1.00 94.06 197 THR A CA 1
ATOM 1352 C C . THR A 1 197 ? 4.001 7.045 4.360 1.00 94.06 197 THR A C 1
ATOM 1354 O O . THR A 1 197 ? 4.375 6.538 5.419 1.00 94.06 197 THR A O 1
ATOM 1357 N N . LEU A 1 198 ? 4.305 6.556 3.159 1.00 93.38 198 LEU A N 1
ATOM 1358 C CA . LEU A 1 198 ? 5.164 5.398 2.938 1.00 93.38 198 LEU A CA 1
ATOM 1359 C C . LEU A 1 198 ? 6.541 5.790 2.412 1.00 93.38 198 LEU A C 1
ATOM 1361 O O . LEU A 1 198 ? 6.714 6.825 1.759 1.00 93.38 198 LEU A O 1
ATOM 1365 N N . LEU A 1 199 ? 7.514 4.904 2.637 1.00 93.38 199 LEU A N 1
ATOM 1366 C CA . LEU A 1 199 ? 8.775 4.947 1.909 1.00 93.38 199 LEU A CA 1
ATOM 1367 C C . LEU A 1 199 ? 8.499 4.773 0.414 1.00 93.38 199 LEU A C 1
ATOM 1369 O O . LEU A 1 199 ? 7.773 3.868 0.007 1.00 93.38 199 LEU A O 1
ATOM 1373 N N . GLN A 1 200 ? 9.094 5.640 -0.400 1.00 90.94 200 GLN A N 1
ATOM 1374 C CA . GLN A 1 200 ? 8.809 5.692 -1.829 1.00 90.94 200 GLN A CA 1
ATOM 1375 C C . GLN A 1 200 ? 9.820 4.861 -2.630 1.00 90.94 200 GLN A C 1
ATOM 1377 O O . GLN A 1 200 ? 11.027 4.930 -2.348 1.00 90.94 200 GLN A O 1
ATOM 1382 N N . PRO A 1 201 ? 9.359 4.084 -3.622 1.00 94.31 201 PRO A N 1
ATOM 1383 C CA . PRO A 1 201 ? 10.239 3.493 -4.615 1.00 94.31 201 PRO A CA 1
ATOM 1384 C C . PRO A 1 201 ? 10.730 4.554 -5.608 1.00 94.31 201 PRO A C 1
ATOM 1386 O O . PRO A 1 201 ? 10.087 5.579 -5.816 1.00 94.31 201 PRO A O 1
ATOM 1389 N N . GLN A 1 202 ? 11.871 4.282 -6.230 1.00 92.81 202 GLN A N 1
ATOM 1390 C CA . GLN A 1 202 ? 12.414 5.070 -7.337 1.00 92.81 202 GLN A CA 1
ATOM 1391 C C . GLN A 1 202 ? 13.233 4.136 -8.218 1.00 92.81 202 GLN A C 1
ATOM 1393 O O . GLN A 1 202 ? 13.895 3.249 -7.674 1.00 92.81 202 GLN A O 1
ATOM 1398 N N . VAL A 1 203 ? 13.244 4.308 -9.538 1.00 92.56 203 VAL A N 1
ATOM 1399 C CA . VAL A 1 203 ? 14.003 3.416 -10.422 1.00 92.56 203 VAL A CA 1
ATOM 1400 C C . VAL A 1 203 ? 15.160 4.093 -11.152 1.00 92.56 203 VAL A C 1
ATOM 1402 O O . VAL A 1 203 ? 15.130 5.230 -11.598 1.00 92.56 203 VAL A O 1
ATOM 1405 N N . ALA A 1 204 ? 16.231 3.330 -11.323 1.00 94.19 204 ALA A N 1
ATOM 1406 C CA . ALA A 1 204 ? 17.304 3.647 -12.247 1.00 94.19 204 ALA A CA 1
ATOM 1407 C C . ALA A 1 204 ? 17.467 2.490 -13.228 1.00 94.19 204 ALA A C 1
ATOM 1409 O O . ALA A 1 204 ? 17.288 1.323 -12.871 1.00 94.19 204 ALA A O 1
ATOM 1410 N N . VAL A 1 205 ? 17.838 2.802 -14.466 1.00 96.19 205 VAL A N 1
ATOM 1411 C CA . VAL A 1 205 ? 18.019 1.797 -15.515 1.00 96.19 205 VAL A CA 1
ATOM 1412 C C . VAL A 1 205 ? 19.468 1.792 -15.968 1.00 96.19 205 VAL A C 1
ATOM 1414 O O . VAL A 1 205 ? 20.034 2.822 -16.323 1.00 96.19 205 VAL A O 1
ATOM 1417 N N . THR A 1 206 ? 20.061 0.604 -15.966 1.00 95.69 206 THR A N 1
ATOM 1418 C CA . THR A 1 206 ? 21.356 0.327 -16.598 1.00 95.69 206 THR A CA 1
ATOM 1419 C C . THR A 1 206 ? 21.172 -0.695 -17.711 1.00 95.69 206 THR A C 1
ATOM 1421 O O . THR A 1 206 ? 20.122 -1.327 -17.805 1.00 95.69 206 THR A O 1
ATOM 1424 N N . GLN A 1 207 ? 22.165 -0.852 -18.578 1.00 96.31 207 GLN A N 1
ATOM 1425 C CA . GLN A 1 207 ? 22.021 -1.603 -19.815 1.00 96.31 207 GLN A CA 1
ATOM 1426 C C . GLN A 1 207 ? 23.258 -2.406 -20.177 1.00 96.31 207 GLN A C 1
ATOM 1428 O O . GLN A 1 207 ? 24.393 -1.978 -19.956 1.00 96.31 207 GLN A O 1
ATOM 1433 N N . ARG A 1 208 ? 23.022 -3.531 -20.847 1.00 95.56 208 ARG A N 1
ATOM 1434 C CA . ARG A 1 208 ? 24.042 -4.341 -21.501 1.00 95.56 208 ARG A CA 1
ATOM 1435 C C . ARG A 1 208 ? 23.541 -4.790 -22.867 1.00 95.56 208 ARG A C 1
ATOM 1437 O O . ARG A 1 208 ? 22.525 -5.466 -22.976 1.00 95.56 208 ARG A O 1
ATOM 1444 N N . ALA A 1 209 ? 24.274 -4.429 -23.913 1.00 94.75 209 ALA A N 1
ATOM 1445 C CA . ALA A 1 209 ? 23.989 -4.866 -25.274 1.00 94.75 209 ALA A CA 1
ATOM 1446 C C . ALA A 1 209 ? 24.807 -6.111 -25.629 1.00 94.75 209 ALA A C 1
ATOM 1448 O O . ALA A 1 209 ? 25.990 -6.193 -25.295 1.00 94.75 209 ALA A O 1
ATOM 1449 N N . PHE A 1 210 ? 24.189 -7.065 -26.318 1.00 93.69 210 PHE A N 1
ATOM 1450 C CA . PHE A 1 210 ? 24.835 -8.299 -26.749 1.00 93.69 210 PHE A CA 1
ATOM 1451 C C . PHE A 1 210 ? 24.163 -8.894 -27.990 1.00 93.69 210 PHE A C 1
ATOM 1453 O O . PHE A 1 210 ? 22.990 -8.653 -28.292 1.00 93.69 210 PHE A O 1
ATOM 1460 N N . TRP A 1 211 ? 24.927 -9.710 -28.709 1.00 93.00 211 TRP A N 1
ATOM 1461 C CA . TRP A 1 211 ? 24.425 -10.508 -29.818 1.00 93.00 211 TRP A CA 1
ATOM 1462 C C . TRP A 1 211 ? 23.982 -11.870 -29.299 1.00 93.00 211 TRP A C 1
ATOM 1464 O O . TRP A 1 211 ? 24.751 -12.550 -28.631 1.00 93.00 211 TRP A O 1
ATOM 1474 N N . GLY A 1 212 ? 22.765 -12.295 -29.639 1.00 86.81 212 GLY A N 1
ATOM 1475 C CA . GLY A 1 212 ? 22.262 -13.632 -29.284 1.00 86.81 212 GLY A CA 1
ATOM 1476 C C . GLY A 1 212 ? 22.833 -14.774 -30.140 1.00 86.81 212 GLY A C 1
ATOM 1477 O O . GLY A 1 212 ? 22.236 -15.841 -30.181 1.00 86.81 212 GLY A O 1
ATOM 1478 N N . GLY A 1 213 ? 23.919 -14.527 -30.880 1.00 88.94 213 GLY A N 1
ATOM 1479 C CA . GLY A 1 213 ? 24.548 -15.458 -31.820 1.00 88.94 213 GLY A CA 1
ATOM 1480 C C . GLY A 1 213 ? 24.881 -14.816 -33.172 1.00 88.94 213 GLY A C 1
ATOM 1481 O O . GLY A 1 213 ? 24.474 -13.686 -33.463 1.00 88.94 213 GLY A O 1
ATOM 1482 N N . LEU A 1 214 ? 25.601 -15.553 -34.024 1.00 87.62 214 LEU A N 1
ATOM 1483 C CA . LEU A 1 214 ? 26.032 -15.068 -35.342 1.00 87.62 214 LEU A CA 1
ATOM 1484 C C . LEU A 1 214 ? 24.848 -14.743 -36.269 1.00 87.62 214 LEU A C 1
ATOM 1486 O O . LEU A 1 214 ? 24.873 -13.734 -36.966 1.00 87.62 214 LEU A O 1
ATOM 1490 N N . GLY A 1 215 ? 23.769 -15.532 -36.230 1.00 89.25 215 GLY A N 1
ATOM 1491 C CA . GLY A 1 215 ? 22.553 -15.241 -37.000 1.00 89.25 215 GLY A CA 1
ATOM 1492 C C . GLY A 1 215 ? 21.921 -13.895 -36.623 1.00 89.25 215 GLY A C 1
ATOM 1493 O O . GLY A 1 215 ? 21.514 -13.126 -37.493 1.00 89.25 215 GLY A O 1
ATOM 1494 N N . ASN A 1 216 ? 21.918 -13.553 -35.332 1.00 90.88 216 ASN A N 1
ATOM 1495 C CA . ASN A 1 216 ? 21.453 -12.254 -34.844 1.00 90.88 216 ASN A CA 1
ATOM 1496 C C . ASN A 1 216 ? 22.375 -11.113 -35.287 1.00 90.88 216 ASN A C 1
ATOM 1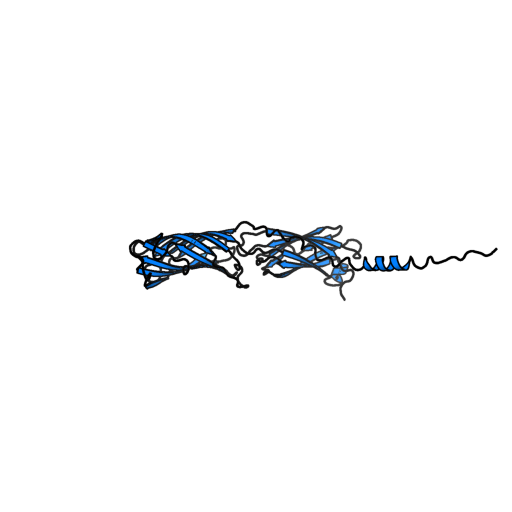498 O O . ASN A 1 216 ? 21.889 -10.042 -35.628 1.00 90.88 216 ASN A O 1
ATOM 1502 N N . TYR A 1 217 ? 23.686 -11.344 -35.345 1.00 88.81 217 TYR A N 1
ATOM 1503 C CA . TYR A 1 217 ? 24.636 -10.378 -35.897 1.00 88.81 217 TYR A CA 1
ATOM 1504 C C . TYR A 1 217 ? 24.381 -10.110 -37.389 1.00 88.81 217 TYR A C 1
ATOM 1506 O O . TYR A 1 217 ? 24.211 -8.960 -37.792 1.00 88.81 217 TYR A O 1
ATOM 1514 N N . LEU A 1 218 ? 24.262 -11.168 -38.201 1.00 87.94 218 LEU A N 1
ATOM 1515 C CA . LEU A 1 218 ? 24.021 -11.073 -39.647 1.00 87.94 218 LEU A CA 1
ATOM 1516 C C . LEU A 1 218 ? 22.665 -10.428 -39.976 1.00 87.94 218 LEU A C 1
ATOM 1518 O O . LEU A 1 218 ? 22.567 -9.614 -40.891 1.00 87.94 218 LEU A O 1
ATOM 1522 N N . THR A 1 219 ? 21.626 -10.735 -39.193 1.00 90.12 219 THR A N 1
ATOM 1523 C CA . THR A 1 219 ? 20.294 -10.107 -39.310 1.00 90.12 219 THR A CA 1
ATOM 1524 C C . THR A 1 219 ? 20.186 -8.762 -38.589 1.00 90.12 219 THR A C 1
ATOM 1526 O O . THR A 1 219 ? 19.134 -8.119 -38.635 1.00 90.12 219 THR A O 1
ATOM 1529 N N . ARG A 1 220 ? 21.268 -8.323 -37.931 1.00 91.19 220 ARG A N 1
ATOM 1530 C CA . ARG A 1 220 ? 21.380 -7.065 -37.181 1.00 91.19 220 ARG A CA 1
ATOM 1531 C C . ARG A 1 220 ? 20.353 -6.922 -36.061 1.00 91.19 220 ARG A C 1
ATOM 1533 O O . ARG A 1 220 ? 19.892 -5.824 -35.755 1.00 91.19 220 ARG A O 1
ATOM 1540 N N . THR A 1 221 ? 20.001 -8.042 -35.451 1.00 94.12 221 THR A N 1
ATOM 1541 C CA . THR A 1 221 ? 19.114 -8.136 -34.297 1.00 94.12 221 THR A CA 1
ATOM 1542 C C . THR A 1 221 ? 19.941 -8.087 -33.015 1.00 94.12 221 THR A C 1
ATOM 1544 O O . THR A 1 221 ? 20.465 -9.096 -32.544 1.00 94.12 221 THR A O 1
ATOM 1547 N N . LEU A 1 222 ? 20.066 -6.901 -32.432 1.00 94.81 222 LEU A N 1
ATOM 1548 C CA . LEU A 1 222 ? 20.738 -6.687 -31.157 1.00 94.81 222 LEU A CA 1
ATOM 1549 C C . LEU A 1 222 ? 19.784 -6.983 -29.998 1.00 94.81 222 LEU A C 1
ATOM 1551 O O . LEU A 1 222 ? 18.634 -6.549 -30.018 1.00 94.81 222 LEU A O 1
ATOM 1555 N N . SER A 1 223 ? 20.265 -7.673 -28.966 1.00 96.88 223 SER A N 1
ATOM 1556 C CA . SER A 1 223 ? 19.557 -7.777 -27.687 1.00 96.88 223 SER A CA 1
ATOM 1557 C C . SER A 1 223 ? 20.145 -6.774 -26.701 1.00 96.88 223 SER A C 1
ATOM 1559 O O . SER A 1 223 ? 21.364 -6.671 -26.563 1.00 96.88 223 SER A O 1
ATOM 1561 N N . VAL A 1 224 ? 19.284 -6.013 -26.033 1.00 97.38 224 VAL A N 1
ATOM 1562 C CA . VAL A 1 224 ? 19.671 -5.092 -24.964 1.00 97.38 224 VAL A CA 1
ATOM 1563 C C . VAL A 1 224 ? 18.962 -5.534 -23.697 1.00 97.38 224 VAL A C 1
ATOM 1565 O O . VAL A 1 224 ? 17.736 -5.492 -23.619 1.00 97.38 224 VAL A O 1
ATOM 1568 N N . GLU A 1 225 ? 19.740 -5.984 -22.720 1.00 97.69 225 GLU A N 1
ATOM 1569 C CA . GLU A 1 225 ? 19.261 -6.201 -21.362 1.00 97.69 225 GLU A CA 1
ATOM 1570 C C . GLU A 1 225 ? 19.239 -4.858 -20.638 1.00 97.69 225 GLU A C 1
ATOM 1572 O O . GLU A 1 225 ? 20.279 -4.214 -20.499 1.00 97.69 225 GLU A O 1
ATOM 1577 N N . TYR A 1 226 ? 18.063 -4.440 -20.183 1.00 97.94 226 TYR A N 1
ATOM 1578 C CA . TYR A 1 226 ? 17.883 -3.335 -19.257 1.00 97.94 226 TYR A CA 1
ATOM 1579 C C . TYR A 1 226 ? 17.745 -3.900 -17.851 1.00 97.94 226 TYR A C 1
ATOM 1581 O O . TYR A 1 226 ? 16.810 -4.642 -17.556 1.00 97.94 226 TYR A O 1
ATOM 1589 N N . ARG A 1 227 ? 18.668 -3.531 -16.968 1.00 97.81 227 ARG A N 1
ATOM 1590 C CA . ARG A 1 227 ? 18.601 -3.845 -15.547 1.00 97.81 227 ARG A CA 1
ATOM 1591 C C . ARG A 1 227 ? 17.976 -2.665 -14.819 1.00 97.81 227 ARG A C 1
ATOM 1593 O O . ARG A 1 227 ? 18.622 -1.628 -14.642 1.00 97.81 227 ARG A O 1
ATOM 1600 N N . ILE A 1 228 ? 16.723 -2.847 -14.417 1.00 97.75 228 ILE A N 1
ATOM 1601 C CA . ILE A 1 228 ? 15.936 -1.891 -13.640 1.00 97.75 228 ILE A CA 1
ATOM 1602 C C . ILE A 1 228 ? 16.285 -2.112 -12.172 1.00 97.75 228 ILE A C 1
ATOM 1604 O O . ILE A 1 228 ? 16.129 -3.215 -11.649 1.00 97.75 228 ILE A O 1
ATOM 1608 N N . ARG A 1 229 ? 16.801 -1.082 -11.510 1.00 97.38 229 ARG A N 1
ATOM 1609 C CA . ARG A 1 229 ? 17.183 -1.098 -10.098 1.00 97.38 229 ARG A CA 1
ATOM 1610 C C . ARG A 1 229 ? 16.259 -0.180 -9.318 1.00 97.38 229 ARG A C 1
ATOM 1612 O O . ARG A 1 229 ? 16.097 0.967 -9.714 1.00 97.38 229 ARG A O 1
ATOM 1619 N N . ASN A 1 230 ? 15.729 -0.654 -8.196 1.00 97.12 230 ASN A N 1
ATOM 1620 C CA . ASN A 1 230 ? 15.039 0.210 -7.250 1.00 97.12 230 ASN A CA 1
ATOM 1621 C C . ASN A 1 230 ? 16.079 0.932 -6.379 1.00 97.12 230 ASN A C 1
ATOM 1623 O O . ASN A 1 230 ? 16.787 0.309 -5.584 1.00 97.12 230 ASN A O 1
ATOM 1627 N N . THR A 1 231 ? 16.218 2.237 -6.580 1.00 96.00 231 THR A N 1
ATOM 1628 C CA . THR A 1 231 ? 17.098 3.127 -5.814 1.00 96.00 231 THR A CA 1
ATOM 1629 C C . THR A 1 231 ? 16.357 3.883 -4.714 1.00 96.00 231 THR A C 1
ATOM 1631 O O . THR A 1 231 ? 17.002 4.589 -3.941 1.00 96.00 231 THR A O 1
ATOM 1634 N N . GLY A 1 232 ? 15.030 3.746 -4.644 1.00 93.56 232 GLY A N 1
ATOM 1635 C CA . GLY A 1 232 ? 14.200 4.314 -3.589 1.00 93.56 232 GLY A CA 1
ATOM 1636 C C . GLY A 1 232 ? 14.325 3.562 -2.263 1.00 93.56 232 GLY A C 1
ATOM 1637 O O . GLY A 1 232 ? 14.877 2.461 -2.186 1.00 93.56 232 GLY A O 1
ATOM 1638 N N . ALA A 1 233 ? 13.799 4.176 -1.203 1.00 93.25 233 ALA A N 1
ATOM 1639 C CA . ALA A 1 233 ? 13.771 3.586 0.136 1.00 93.25 233 ALA A CA 1
ATOM 1640 C C . ALA A 1 233 ? 12.627 2.566 0.311 1.00 93.25 233 ALA A C 1
ATOM 1642 O O . ALA A 1 233 ? 12.719 1.664 1.149 1.00 93.25 233 ALA A O 1
ATOM 1643 N N . GLY A 1 234 ? 11.551 2.726 -0.466 1.00 94.19 234 GLY A N 1
ATOM 1644 C CA . GLY A 1 234 ? 10.393 1.837 -0.490 1.00 94.19 234 GLY A CA 1
ATOM 1645 C C . GLY A 1 234 ? 10.511 0.736 -1.533 1.00 94.19 234 GLY A C 1
ATOM 1646 O O . GLY A 1 234 ? 11.317 0.819 -2.461 1.00 94.19 234 GLY A O 1
ATOM 1647 N N . ASP A 1 235 ? 9.685 -0.295 -1.394 1.00 95.56 235 ASP A N 1
ATOM 1648 C CA . ASP A 1 235 ? 9.602 -1.373 -2.377 1.00 95.56 235 ASP A CA 1
ATOM 1649 C C . ASP A 1 235 ? 8.758 -0.937 -3.578 1.00 95.56 235 ASP A C 1
ATOM 1651 O O . ASP A 1 235 ? 7.746 -0.252 -3.429 1.00 95.56 235 ASP A O 1
ATOM 1655 N N . ALA A 1 236 ? 9.188 -1.329 -4.776 1.00 96.00 236 ALA A N 1
ATOM 1656 C CA . ALA A 1 236 ? 8.480 -1.040 -6.013 1.00 96.00 236 ALA A CA 1
ATOM 1657 C C . ALA A 1 236 ? 7.593 -2.231 -6.375 1.00 96.00 236 ALA A C 1
ATOM 1659 O O . ALA A 1 236 ? 8.081 -3.357 -6.507 1.00 96.00 236 ALA A O 1
ATOM 1660 N N . PHE A 1 237 ? 6.305 -1.986 -6.587 1.00 95.88 237 PHE A N 1
ATOM 1661 C CA . PHE A 1 237 ? 5.335 -2.994 -7.003 1.00 95.88 237 PHE A CA 1
ATOM 1662 C C . PHE A 1 237 ? 4.796 -2.702 -8.399 1.00 95.88 237 PHE A C 1
ATOM 1664 O O . PHE A 1 237 ? 4.894 -1.584 -8.908 1.00 95.88 237 PHE A O 1
ATOM 1671 N N . GLY A 1 238 ? 4.254 -3.741 -9.042 1.00 94.06 238 GLY A N 1
ATOM 1672 C CA . GLY A 1 238 ? 3.673 -3.629 -10.381 1.00 94.06 238 GLY A CA 1
ATOM 1673 C C . GLY A 1 238 ? 4.658 -3.120 -11.436 1.00 94.06 238 GLY A C 1
ATOM 1674 O O . GLY A 1 238 ? 4.226 -2.522 -12.422 1.00 94.06 238 GLY A O 1
ATOM 1675 N N . VAL A 1 239 ? 5.966 -3.326 -11.230 1.00 97.12 239 VAL A N 1
ATOM 1676 C CA . VAL A 1 239 ? 7.000 -2.758 -12.092 1.00 97.12 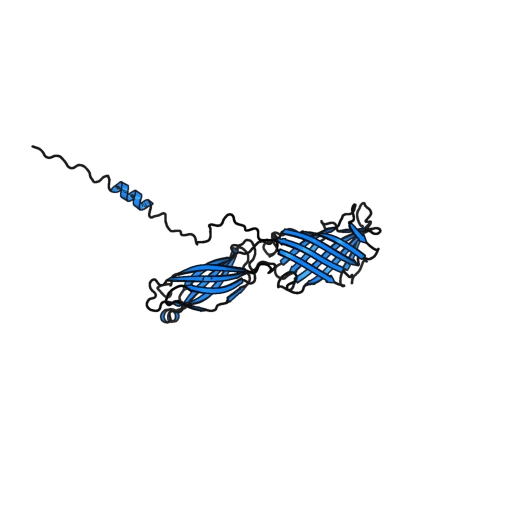239 VAL A CA 1
ATOM 1677 C C . VAL A 1 239 ? 6.843 -3.325 -13.496 1.00 97.12 239 VAL A C 1
ATOM 1679 O O . VAL A 1 239 ? 6.776 -4.544 -13.697 1.00 97.12 239 VAL A O 1
ATOM 1682 N N . ARG A 1 240 ? 6.778 -2.431 -14.480 1.00 97.25 240 ARG A N 1
ATOM 1683 C CA . ARG A 1 240 ? 6.594 -2.774 -15.888 1.00 97.25 240 ARG A CA 1
ATOM 1684 C C . ARG A 1 240 ? 7.443 -1.863 -16.756 1.00 97.25 240 ARG A C 1
ATOM 1686 O O . ARG A 1 240 ? 7.305 -0.644 -16.687 1.00 97.25 240 ARG A O 1
ATOM 1693 N N . LEU A 1 241 ? 8.255 -2.452 -17.631 1.00 97.50 241 LEU A N 1
ATOM 1694 C CA . LEU A 1 241 ? 8.826 -1.710 -18.748 1.00 97.50 241 LEU A CA 1
ATOM 1695 C C . LEU A 1 241 ? 7.685 -1.447 -19.734 1.00 97.50 241 LEU A C 1
ATOM 1697 O O . LEU A 1 241 ? 7.239 -2.358 -20.431 1.00 97.50 241 LEU A O 1
ATOM 1701 N N . VAL A 1 242 ? 7.172 -0.221 -1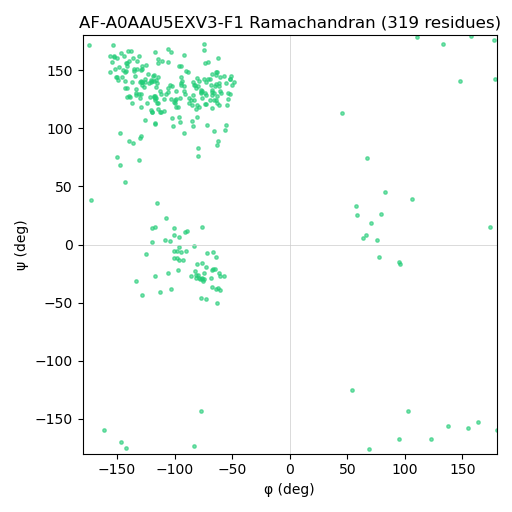9.735 1.00 97.69 242 VAL A N 1
ATOM 1702 C CA . VAL A 1 242 ? 6.100 0.218 -20.632 1.00 97.69 242 VAL A CA 1
ATOM 1703 C C . VAL A 1 242 ? 6.656 0.364 -22.035 1.00 97.69 242 VAL A C 1
ATOM 1705 O O . VAL A 1 242 ? 6.073 -0.152 -22.987 1.00 97.69 242 VAL A O 1
ATOM 1708 N N . ASP A 1 243 ? 7.808 1.028 -22.143 1.00 96.62 243 ASP A N 1
ATOM 1709 C CA . ASP A 1 243 ? 8.421 1.293 -23.429 1.00 96.62 243 ASP A CA 1
ATOM 1710 C C . ASP A 1 243 ? 9.954 1.433 -23.362 1.00 96.62 243 ASP A C 1
ATOM 1712 O O . ASP A 1 243 ? 10.532 1.645 -22.298 1.00 96.62 243 ASP A O 1
ATOM 1716 N N . ALA A 1 244 ? 10.621 1.293 -24.509 1.00 96.19 244 ALA A N 1
ATOM 1717 C CA . ALA A 1 244 ? 12.057 1.490 -24.706 1.00 96.19 244 ALA A CA 1
ATOM 1718 C C . ALA A 1 244 ? 12.329 2.023 -26.127 1.00 96.19 244 ALA A C 1
ATOM 1720 O O . ALA A 1 244 ? 12.831 1.313 -27.009 1.00 96.19 244 ALA A O 1
ATOM 1721 N N . LEU A 1 245 ? 11.906 3.261 -26.385 1.00 95.81 245 LEU A N 1
ATOM 1722 C CA . LEU A 1 245 ? 11.916 3.885 -27.713 1.00 95.81 245 LEU A CA 1
ATOM 1723 C C . LEU A 1 245 ? 13.343 4.261 -28.139 1.00 95.81 245 LEU A C 1
ATOM 1725 O O . LEU A 1 245 ? 13.991 5.043 -27.442 1.00 95.81 245 LEU A O 1
ATOM 1729 N N . PRO A 1 246 ? 13.859 3.734 -29.264 1.00 94.81 246 PRO A N 1
ATOM 1730 C CA . PRO A 1 246 ? 15.174 4.106 -29.753 1.00 94.81 246 PRO A CA 1
ATOM 1731 C C . PRO A 1 246 ? 15.124 5.440 -30.503 1.00 94.81 246 PRO A C 1
ATOM 1733 O O . PRO A 1 246 ? 14.205 5.714 -31.269 1.00 94.81 246 PRO A O 1
ATOM 1736 N N . THR A 1 247 ? 16.177 6.231 -30.344 1.00 90.81 247 THR A N 1
ATOM 1737 C CA . THR A 1 247 ? 16.473 7.416 -31.150 1.00 90.81 247 THR A CA 1
ATOM 1738 C C . THR A 1 247 ? 17.789 7.193 -31.888 1.00 90.81 247 THR A C 1
ATOM 1740 O O . THR A 1 247 ? 18.814 6.860 -31.288 1.00 90.81 247 THR A O 1
ATOM 1743 N N . GLY A 1 248 ? 17.751 7.326 -33.213 1.00 81.75 248 GLY A N 1
ATOM 1744 C CA . GLY A 1 248 ? 18.887 7.067 -34.097 1.00 81.75 248 GLY A CA 1
ATOM 1745 C C . GLY A 1 248 ? 18.431 6.531 -35.451 1.00 81.75 248 GLY A C 1
ATOM 1746 O O . GLY A 1 248 ? 17.494 5.737 -35.531 1.00 81.75 248 GLY A O 1
ATOM 1747 N N . SER A 1 249 ? 19.085 6.972 -36.525 1.00 81.44 249 SER A N 1
ATOM 1748 C CA . SER A 1 249 ? 18.745 6.524 -37.878 1.00 81.44 249 SER A CA 1
ATOM 1749 C C . SER A 1 249 ? 19.010 5.025 -38.051 1.00 81.44 249 SER A C 1
ATOM 1751 O O . SER A 1 249 ? 20.044 4.511 -37.622 1.00 81.44 249 SER A O 1
ATOM 1753 N N . GLY A 1 250 ? 18.069 4.319 -38.682 1.00 86.19 250 GLY A N 1
ATOM 1754 C CA . GLY A 1 250 ? 18.187 2.886 -38.959 1.00 86.19 250 GLY A CA 1
ATOM 1755 C C . GLY A 1 250 ? 18.094 1.981 -37.726 1.00 86.19 250 GLY A C 1
ATOM 1756 O O . GLY A 1 250 ? 18.532 0.833 -37.801 1.00 86.19 250 GLY A O 1
ATOM 1757 N N . ILE A 1 251 ? 17.558 2.480 -36.606 1.00 92.12 251 ILE A N 1
ATOM 1758 C CA . ILE A 1 251 ? 17.281 1.683 -35.407 1.00 92.12 251 ILE A CA 1
ATOM 1759 C C . ILE A 1 251 ? 15.776 1.484 -35.269 1.00 92.12 251 ILE A C 1
ATOM 1761 O O . ILE A 1 251 ? 15.003 2.438 -35.289 1.00 92.12 251 ILE A O 1
ATOM 1765 N N . THR A 1 252 ? 15.349 0.241 -35.086 1.00 93.62 252 THR A N 1
ATOM 1766 C CA . THR A 1 252 ? 13.938 -0.094 -34.880 1.00 93.62 252 THR A CA 1
ATOM 1767 C C . THR A 1 252 ? 13.814 -1.048 -33.709 1.00 93.62 252 THR A C 1
ATOM 1769 O O . THR A 1 252 ? 14.515 -2.056 -33.648 1.00 93.62 252 THR A O 1
ATOM 1772 N N . ARG A 1 253 ? 12.918 -0.753 -32.767 1.00 95.88 253 ARG A N 1
ATOM 1773 C CA . ARG A 1 253 ? 12.597 -1.689 -31.689 1.00 95.88 253 ARG A CA 1
ATOM 1774 C C . ARG A 1 253 ? 11.777 -2.847 -32.254 1.00 95.88 253 ARG A C 1
ATOM 1776 O O . ARG A 1 253 ? 10.763 -2.626 -32.902 1.00 95.88 253 ARG A O 1
ATOM 1783 N N . LEU A 1 254 ? 12.208 -4.068 -31.966 1.00 95.81 254 LEU A N 1
ATOM 1784 C CA . LEU A 1 254 ? 11.499 -5.302 -32.309 1.00 95.81 254 LEU A CA 1
ATOM 1785 C C . LEU A 1 254 ? 10.670 -5.833 -31.130 1.00 95.81 254 LEU A C 1
ATOM 1787 O O . LEU A 1 254 ? 9.719 -6.576 -31.337 1.00 95.81 254 LEU A O 1
ATOM 1791 N N . GLY A 1 255 ? 11.016 -5.437 -29.902 1.00 94.19 255 GLY A N 1
ATOM 1792 C CA . GLY A 1 255 ? 10.317 -5.843 -28.684 1.00 94.19 255 GLY A CA 1
ATOM 1793 C C . GLY A 1 255 ? 10.955 -7.064 -28.006 1.00 94.19 255 GLY A C 1
ATOM 1794 O O . GLY A 1 255 ? 12.089 -7.425 -28.332 1.00 94.19 255 GLY A O 1
ATOM 1795 N N . PRO A 1 256 ? 10.267 -7.683 -27.037 1.00 95.00 256 PRO A N 1
ATOM 1796 C CA . PRO A 1 256 ? 8.916 -7.344 -26.584 1.00 95.00 256 PRO A CA 1
ATOM 1797 C C . PRO A 1 256 ? 8.889 -6.057 -25.741 1.00 95.00 256 PRO A C 1
ATOM 1799 O O . PRO A 1 256 ? 9.804 -5.802 -24.973 1.00 95.00 256 PRO A O 1
ATOM 1802 N N . VAL A 1 257 ? 7.850 -5.238 -25.890 1.00 94.56 257 VAL A N 1
ATOM 1803 C CA . VAL A 1 257 ? 7.379 -4.248 -24.900 1.00 94.56 257 VAL A CA 1
ATOM 1804 C C . VAL A 1 257 ? 5.861 -4.096 -25.104 1.00 94.56 257 VAL A C 1
ATOM 1806 O O . VAL A 1 257 ? 5.424 -4.177 -26.256 1.00 94.56 257 VAL A O 1
ATOM 1809 N N . PRO A 1 258 ? 5.053 -3.896 -24.050 1.00 96.44 258 PRO A N 1
ATOM 1810 C CA . PRO A 1 258 ? 5.449 -3.804 -22.643 1.00 96.44 258 PRO A CA 1
ATOM 1811 C C . PRO A 1 258 ? 5.902 -5.154 -22.051 1.00 96.44 258 PRO A C 1
ATOM 1813 O O . PRO A 1 258 ? 5.546 -6.214 -22.562 1.00 96.44 258 PRO A O 1
ATOM 1816 N N . GLN A 1 259 ? 6.695 -5.122 -20.976 1.00 97.50 259 GLN A N 1
ATOM 1817 C CA . GLN A 1 259 ? 7.144 -6.309 -20.229 1.00 97.50 259 GLN A CA 1
ATOM 1818 C C . GLN A 1 259 ? 6.905 -6.140 -18.728 1.00 97.50 259 GLN A C 1
ATOM 1820 O O . GLN A 1 259 ? 7.374 -5.172 -18.126 1.00 97.50 259 GLN A O 1
ATOM 1825 N N . THR A 1 260 ? 6.207 -7.097 -18.118 1.00 96.06 260 THR A N 1
ATOM 1826 C CA . THR A 1 260 ? 6.030 -7.156 -16.661 1.00 96.06 260 THR A CA 1
ATOM 1827 C C . THR A 1 260 ? 7.323 -7.612 -15.997 1.00 96.06 260 THR A C 1
ATOM 1829 O O . THR A 1 260 ? 7.893 -8.628 -16.383 1.00 96.06 260 THR A O 1
ATOM 1832 N N . VAL A 1 261 ? 7.759 -6.868 -14.983 1.00 95.69 261 VAL A N 1
ATOM 1833 C CA . VAL A 1 261 ? 8.961 -7.156 -14.189 1.00 95.69 261 VAL A CA 1
ATOM 1834 C C . VAL A 1 261 ? 8.584 -7.757 -12.836 1.00 95.69 261 VAL A C 1
ATOM 1836 O O . VAL A 1 261 ? 9.242 -8.678 -12.365 1.00 95.69 261 VAL A O 1
ATOM 1839 N N . GLY A 1 262 ? 7.496 -7.270 -12.229 1.00 94.62 262 GLY A N 1
ATOM 1840 C CA . GLY A 1 262 ? 7.008 -7.731 -10.929 1.00 94.62 262 GLY A CA 1
ATOM 1841 C C . GLY A 1 262 ? 7.361 -6.765 -9.800 1.00 94.62 262 GLY A C 1
ATOM 1842 O O . GLY A 1 262 ? 7.297 -5.551 -9.982 1.00 94.62 262 GLY A O 1
ATOM 1843 N N . ALA A 1 263 ? 7.678 -7.294 -8.621 1.00 95.69 263 ALA A N 1
ATOM 1844 C CA . ALA A 1 263 ? 8.107 -6.488 -7.482 1.00 95.69 263 ALA A CA 1
ATOM 1845 C C . ALA A 1 263 ? 9.638 -6.383 -7.438 1.00 95.69 263 ALA A C 1
ATOM 1847 O O . ALA A 1 263 ? 10.339 -7.364 -7.685 1.00 95.69 263 ALA A O 1
ATOM 1848 N N . ILE A 1 264 ? 10.155 -5.203 -7.096 1.00 97.38 264 ILE A N 1
ATOM 1849 C CA . ILE A 1 264 ? 11.582 -4.968 -6.873 1.00 97.38 264 ILE A CA 1
ATOM 1850 C C . ILE A 1 264 ? 11.740 -4.352 -5.474 1.00 97.38 264 ILE A C 1
ATOM 1852 O O . ILE A 1 264 ? 11.395 -3.178 -5.292 1.00 97.38 264 ILE A O 1
ATOM 1856 N N . PRO A 1 265 ? 12.258 -5.101 -4.482 1.00 96.19 265 PRO A N 1
ATOM 1857 C CA . PRO A 1 265 ? 12.466 -4.560 -3.142 1.00 96.19 265 PRO A CA 1
ATOM 1858 C C . PRO A 1 265 ? 13.471 -3.404 -3.173 1.00 96.19 265 PRO A C 1
ATOM 1860 O O . PRO A 1 265 ? 14.255 -3.282 -4.122 1.00 96.19 265 PRO A O 1
ATOM 1863 N N . ALA A 1 266 ? 13.468 -2.560 -2.144 1.00 95.06 266 ALA A N 1
ATOM 1864 C CA . ALA A 1 266 ? 14.425 -1.464 -2.014 1.00 95.06 266 ALA A CA 1
ATOM 1865 C C . ALA A 1 266 ? 15.875 -1.966 -2.164 1.00 95.06 266 ALA A C 1
ATOM 1867 O O . ALA A 1 266 ? 16.285 -2.954 -1.553 1.00 95.06 266 ALA A O 1
ATOM 1868 N N . GLY A 1 267 ? 16.652 -1.310 -3.031 1.00 95.44 267 GLY A N 1
ATOM 1869 C CA . GLY A 1 267 ? 18.018 -1.714 -3.379 1.00 95.44 267 GLY A CA 1
ATOM 1870 C C . GLY A 1 267 ? 18.130 -2.896 -4.354 1.00 95.44 267 GLY A C 1
ATOM 1871 O O . GLY A 1 267 ? 19.223 -3.140 -4.877 1.00 95.44 267 GLY A O 1
ATOM 1872 N N . GLY A 1 268 ? 17.031 -3.600 -4.634 1.00 97.00 268 GLY A N 1
ATOM 1873 C CA . GLY A 1 268 ? 16.954 -4.732 -5.554 1.00 97.00 268 GLY A CA 1
ATOM 1874 C C . GLY A 1 268 ? 17.014 -4.336 -7.030 1.00 97.00 268 GLY A C 1
ATOM 1875 O O . GLY A 1 268 ? 16.978 -3.160 -7.400 1.00 97.00 268 GLY A O 1
ATOM 1876 N N . SER A 1 269 ? 17.102 -5.337 -7.908 1.00 97.50 269 SER A N 1
ATOM 1877 C CA . SER A 1 269 ? 17.094 -5.123 -9.358 1.00 97.50 269 SER A CA 1
ATOM 1878 C C . SER A 1 269 ? 16.525 -6.311 -10.117 1.00 97.50 269 SER A C 1
ATOM 1880 O O . SER A 1 269 ? 16.750 -7.444 -9.698 1.00 97.50 269 SER A O 1
ATOM 1882 N N . ALA A 1 270 ? 15.930 -6.057 -11.277 1.00 97.62 270 ALA A N 1
ATOM 1883 C CA . ALA A 1 270 ? 15.444 -7.085 -12.187 1.00 97.62 270 ALA A CA 1
ATOM 1884 C C . ALA A 1 270 ? 15.805 -6.750 -13.651 1.00 97.62 270 ALA A C 1
ATOM 1886 O O . ALA A 1 270 ? 15.764 -5.575 -14.039 1.00 97.62 270 ALA A O 1
ATOM 1887 N N . PRO A 1 271 ? 16.202 -7.748 -14.461 1.00 96.94 271 PRO A N 1
ATOM 1888 C CA . PRO A 1 271 ? 16.505 -7.554 -15.873 1.00 96.94 271 PRO A CA 1
ATOM 1889 C C . PRO A 1 271 ? 15.272 -7.755 -16.767 1.00 96.94 271 PRO A C 1
ATOM 1891 O O . PRO A 1 271 ? 14.422 -8.600 -16.500 1.00 96.94 271 PRO A O 1
ATOM 1894 N N . VAL A 1 272 ? 15.230 -7.031 -17.883 1.00 97.44 272 VAL A N 1
ATOM 1895 C CA . VAL A 1 272 ? 14.344 -7.281 -19.032 1.00 97.44 272 VAL A CA 1
ATOM 1896 C C . VAL A 1 272 ? 15.142 -7.155 -20.319 1.00 97.44 272 VAL A C 1
ATOM 1898 O O . VAL A 1 272 ? 16.089 -6.376 -20.383 1.00 97.44 272 VAL A O 1
ATOM 1901 N N . VAL A 1 273 ? 14.773 -7.893 -21.364 1.00 97.75 273 VAL A N 1
ATOM 1902 C CA . VAL A 1 273 ? 15.507 -7.871 -22.638 1.00 97.75 273 VAL A CA 1
ATOM 1903 C C . VAL A 1 273 ? 14.614 -7.337 -23.744 1.00 97.75 273 VAL A C 1
ATOM 1905 O O . VAL A 1 273 ? 13.535 -7.870 -23.989 1.00 97.75 273 VAL A O 1
ATOM 1908 N N . VAL A 1 274 ? 15.079 -6.307 -24.449 1.00 97.88 274 VAL A N 1
ATOM 1909 C CA . VAL A 1 274 ? 14.417 -5.759 -25.638 1.00 97.88 274 VAL A CA 1
ATOM 1910 C C . VAL A 1 274 ? 15.323 -5.955 -26.842 1.00 97.88 274 VAL A C 1
ATOM 1912 O O . VAL A 1 274 ? 16.530 -5.709 -26.789 1.00 97.88 274 VAL A O 1
ATOM 1915 N N . ARG A 1 275 ? 14.740 -6.402 -27.952 1.00 97.31 275 ARG A N 1
ATOM 1916 C CA . ARG A 1 275 ? 15.452 -6.572 -29.215 1.00 97.31 275 ARG A CA 1
ATOM 1917 C C . ARG A 1 275 ? 15.300 -5.344 -30.094 1.00 97.31 275 ARG A C 1
ATOM 1919 O O . ARG A 1 275 ? 14.229 -4.737 -30.167 1.00 97.31 275 ARG A O 1
ATOM 1926 N N . TYR A 1 276 ? 16.366 -5.030 -30.812 1.00 96.25 276 TYR A N 1
ATOM 1927 C CA . TYR A 1 276 ? 16.437 -3.937 -31.767 1.00 96.25 276 TYR A CA 1
ATOM 1928 C C . TYR A 1 276 ? 17.005 -4.448 -33.080 1.00 96.25 276 TYR A C 1
ATOM 1930 O O . TYR A 1 276 ? 17.972 -5.204 -33.089 1.00 96.25 276 TYR A O 1
ATOM 1938 N N . ARG A 1 277 ? 16.447 -3.989 -34.194 1.00 93.88 277 ARG A N 1
ATOM 1939 C CA . ARG A 1 277 ? 17.150 -4.005 -35.470 1.00 93.88 277 ARG A CA 1
ATOM 1940 C C . ARG A 1 277 ? 18.038 -2.770 -35.516 1.00 93.88 277 ARG A C 1
ATOM 1942 O O . ARG A 1 277 ? 17.533 -1.667 -35.316 1.00 93.88 277 ARG A O 1
ATOM 1949 N N . VAL A 1 278 ? 19.336 -2.952 -35.738 1.00 91.56 278 VAL A N 1
ATOM 1950 C CA . VAL A 1 278 ? 20.323 -1.864 -35.689 1.00 91.56 278 VAL A CA 1
ATOM 1951 C C . VAL A 1 278 ? 21.018 -1.650 -37.033 1.00 91.56 278 VAL A C 1
ATOM 1953 O O . VAL A 1 278 ? 21.265 -2.607 -37.754 1.00 91.56 278 VAL A O 1
ATOM 1956 N N . CYS A 1 279 ? 21.350 -0.392 -37.334 1.00 80.44 279 CYS A N 1
ATOM 1957 C CA . CYS A 1 279 ? 22.240 0.095 -38.393 1.00 80.44 279 CYS A CA 1
ATOM 1958 C C . CYS A 1 279 ? 22.080 -0.525 -39.803 1.00 80.44 279 CYS A C 1
ATOM 1960 O O . CYS A 1 279 ? 22.448 -1.663 -40.072 1.00 80.44 279 CYS A O 1
ATOM 1962 N N . ALA A 1 280 ? 21.635 0.275 -40.780 1.00 63.50 280 ALA A N 1
ATOM 1963 C CA . ALA A 1 280 ? 21.386 -0.191 -42.151 1.00 63.50 280 ALA A CA 1
ATOM 1964 C C . ALA A 1 280 ? 22.653 -0.495 -42.990 1.00 63.50 280 ALA A C 1
ATOM 1966 O O . ALA A 1 280 ? 22.550 -1.223 -43.980 1.00 63.50 280 ALA A O 1
ATOM 1967 N N . ILE A 1 281 ? 23.832 0.025 -42.620 1.00 60.97 281 ILE A N 1
ATOM 1968 C CA . ILE A 1 281 ? 25.027 -0.007 -43.490 1.00 60.97 281 ILE A CA 1
ATOM 1969 C C . ILE A 1 281 ? 26.272 -0.573 -42.776 1.00 60.97 281 ILE A C 1
ATOM 1971 O O . ILE A 1 281 ? 26.938 -1.427 -43.353 1.00 60.97 281 ILE A O 1
ATOM 1975 N N . ALA A 1 282 ? 26.563 -0.197 -41.520 1.00 63.81 282 ALA A N 1
ATOM 1976 C CA . ALA A 1 282 ? 27.709 -0.731 -40.764 1.00 63.81 282 ALA A CA 1
ATOM 1977 C C . ALA A 1 282 ? 27.459 -0.792 -39.242 1.00 63.81 282 ALA A C 1
ATOM 1979 O O . ALA A 1 282 ? 26.852 0.110 -38.671 1.00 63.81 282 ALA A O 1
ATOM 1980 N N . VAL A 1 283 ? 27.948 -1.853 -38.583 1.00 72.12 283 VAL A N 1
ATOM 1981 C CA . VAL A 1 283 ? 27.845 -2.065 -37.119 1.00 72.12 283 VAL A CA 1
ATOM 1982 C C . VAL A 1 283 ? 28.923 -1.288 -36.345 1.00 72.12 283 VAL A C 1
ATOM 1984 O O . VAL A 1 283 ? 28.717 -0.913 -35.190 1.00 72.12 283 VAL A O 1
ATOM 1987 N N . ILE A 1 284 ? 30.065 -1.000 -36.976 1.00 75.25 284 ILE A N 1
ATOM 1988 C CA . ILE A 1 284 ? 31.180 -0.271 -36.356 1.00 75.25 284 ILE A CA 1
ATOM 1989 C C . ILE A 1 284 ? 30.736 1.156 -36.009 1.00 75.25 284 ILE A C 1
ATOM 1991 O O . ILE A 1 284 ? 30.262 1.894 -36.867 1.00 75.25 284 ILE A O 1
ATOM 1995 N N . GLY A 1 285 ? 30.882 1.543 -34.738 1.00 75.12 285 GLY A N 1
ATOM 1996 C CA . GLY A 1 285 ? 30.492 2.872 -34.249 1.00 75.12 285 GLY A CA 1
ATOM 1997 C C . GLY A 1 285 ? 28.982 3.075 -34.073 1.00 75.12 285 GLY A C 1
ATOM 1998 O O . GLY A 1 285 ? 28.559 4.170 -33.699 1.00 75.12 285 GLY A O 1
ATOM 1999 N N . CYS A 1 286 ? 28.170 2.035 -34.295 1.00 86.44 286 CYS A N 1
ATOM 2000 C CA . CYS A 1 286 ? 26.725 2.096 -34.117 1.00 86.44 286 CYS A CA 1
ATOM 2001 C C . CYS A 1 286 ? 26.385 2.365 -32.637 1.00 86.44 286 CYS A C 1
ATOM 2003 O O . CYS A 1 286 ? 26.778 1.624 -31.729 1.00 86.44 286 CYS A O 1
ATOM 2005 N N . ARG A 1 287 ? 25.659 3.458 -32.390 1.00 91.00 287 ARG A N 1
ATOM 2006 C CA . ARG A 1 287 ? 25.160 3.860 -31.070 1.00 91.00 287 ARG A CA 1
ATOM 2007 C C . ARG A 1 287 ? 23.778 4.475 -31.206 1.00 91.00 287 ARG A C 1
ATOM 2009 O O . ARG A 1 287 ? 23.494 5.125 -32.209 1.00 91.00 287 ARG A O 1
ATOM 2016 N N . PHE A 1 288 ? 22.950 4.307 -30.188 1.00 93.06 288 PHE A N 1
ATOM 2017 C CA . PHE A 1 288 ? 21.630 4.927 -30.125 1.00 93.06 288 PHE A CA 1
ATOM 2018 C C . PHE A 1 288 ? 21.243 5.199 -28.678 1.00 93.06 288 PHE A C 1
ATOM 2020 O O . PHE A 1 288 ? 21.803 4.595 -27.763 1.00 93.06 288 PHE A O 1
ATOM 2027 N N . THR A 1 289 ? 20.290 6.098 -28.464 1.00 95.38 289 THR A N 1
ATOM 2028 C CA . THR A 1 289 ? 19.712 6.314 -27.134 1.00 95.38 289 THR A CA 1
ATOM 2029 C C . THR A 1 289 ? 18.349 5.648 -27.092 1.00 95.38 289 THR A C 1
ATOM 2031 O O . THR A 1 289 ? 17.505 5.922 -27.941 1.00 95.38 289 THR A O 1
ATOM 2034 N N . ALA A 1 290 ? 18.131 4.770 -26.121 1.00 95.69 290 ALA A N 1
ATOM 2035 C CA . ALA A 1 290 ? 16.829 4.197 -25.827 1.00 95.69 290 ALA A CA 1
ATOM 2036 C C . ALA A 1 290 ? 16.198 4.942 -24.651 1.00 95.69 290 ALA A C 1
ATOM 2038 O O . ALA A 1 290 ? 16.740 4.933 -23.548 1.00 95.69 290 ALA A O 1
ATOM 2039 N N . THR A 1 291 ? 15.054 5.571 -24.876 1.00 96.44 291 THR A N 1
ATOM 2040 C CA . THR A 1 291 ? 14.255 6.179 -23.814 1.00 96.44 291 THR A CA 1
ATOM 2041 C C . THR A 1 291 ? 13.381 5.099 -23.197 1.00 96.44 291 THR A C 1
ATOM 2043 O O . THR A 1 291 ? 12.383 4.688 -23.791 1.00 96.44 291 THR A O 1
ATOM 2046 N N . THR A 1 292 ? 13.792 4.601 -22.033 1.00 96.62 292 THR A N 1
ATOM 2047 C CA . THR A 1 292 ? 13.018 3.617 -21.269 1.00 96.62 292 THR A CA 1
ATOM 2048 C C . THR A 1 292 ? 11.945 4.313 -20.446 1.00 96.62 292 THR A C 1
ATOM 2050 O O . THR A 1 292 ? 12.202 5.352 -19.845 1.00 96.62 292 THR A O 1
ATOM 2053 N N . GLN A 1 293 ? 10.750 3.738 -20.429 1.00 97.38 293 GLN A N 1
ATOM 2054 C CA . GLN A 1 293 ? 9.621 4.170 -19.617 1.00 97.38 293 GLN A CA 1
ATOM 2055 C C . GLN A 1 293 ? 9.242 3.018 -18.696 1.00 97.38 293 GLN A C 1
ATOM 2057 O O . GLN A 1 293 ? 8.813 1.962 -19.165 1.00 97.38 293 GLN A O 1
ATOM 2062 N N . THR A 1 294 ? 9.422 3.206 -17.393 1.00 97.19 294 THR A N 1
ATOM 2063 C CA . THR A 1 294 ? 9.145 2.184 -16.381 1.00 97.19 294 THR A CA 1
ATOM 2064 C C . THR A 1 294 ? 8.004 2.655 -15.499 1.00 97.19 294 THR A C 1
ATOM 2066 O O . THR A 1 294 ? 8.135 3.662 -14.814 1.00 97.19 294 THR A O 1
ATOM 2069 N N . PHE A 1 295 ? 6.888 1.933 -15.524 1.00 97.00 295 PHE A N 1
ATOM 2070 C CA . PHE A 1 295 ? 5.790 2.146 -14.589 1.00 97.00 295 PHE A CA 1
ATOM 2071 C C . PHE A 1 295 ? 6.069 1.394 -13.290 1.00 97.00 295 PHE A C 1
ATOM 2073 O O . PHE A 1 295 ? 6.536 0.254 -13.338 1.00 97.00 295 PHE A O 1
ATOM 2080 N N . LEU A 1 296 ? 5.754 2.011 -12.157 1.00 95.50 296 LEU A N 1
ATOM 2081 C CA . LEU A 1 296 ? 5.833 1.411 -10.832 1.00 95.50 296 LEU A CA 1
ATOM 2082 C C . LEU A 1 296 ? 4.832 2.064 -9.876 1.00 95.50 296 LEU A C 1
ATOM 2084 O O . LEU A 1 296 ? 4.355 3.174 -10.118 1.00 95.50 296 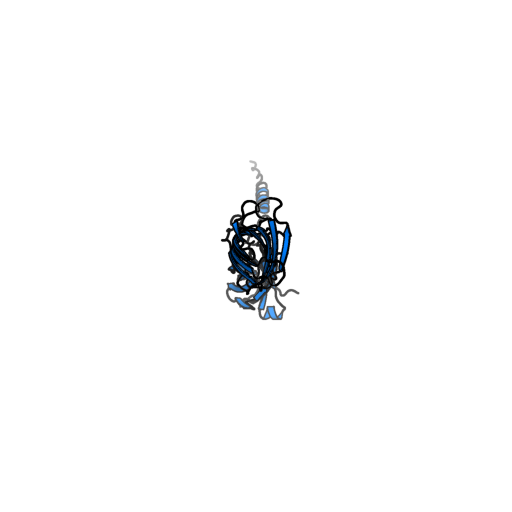LEU A O 1
ATOM 2088 N N . THR A 1 297 ? 4.555 1.384 -8.769 1.00 94.56 297 THR A N 1
ATOM 2089 C CA . THR A 1 297 ? 3.787 1.926 -7.648 1.00 94.56 297 THR A CA 1
ATOM 2090 C C . THR A 1 297 ? 4.406 1.537 -6.305 1.00 94.56 297 THR A C 1
ATOM 2092 O O . THR A 1 297 ? 5.277 0.667 -6.244 1.00 94.56 297 THR A O 1
ATOM 2095 N N . ASP A 1 298 ? 3.967 2.197 -5.236 1.00 93.38 298 ASP A N 1
ATOM 2096 C CA . ASP A 1 298 ? 4.312 1.879 -3.850 1.00 93.38 298 ASP A CA 1
ATOM 2097 C C . ASP A 1 298 ? 3.434 0.760 -3.255 1.00 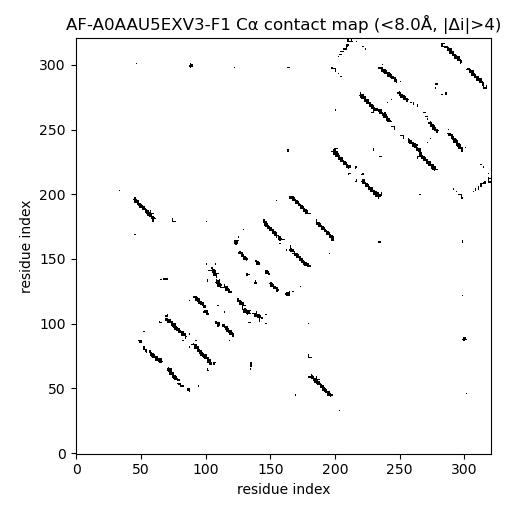93.38 298 ASP A C 1
ATOM 2099 O O . ASP A 1 298 ? 2.642 0.119 -3.949 1.00 93.38 298 ASP A O 1
ATOM 2103 N N . ALA A 1 299 ? 3.585 0.504 -1.951 1.00 93.50 299 ALA A N 1
ATOM 2104 C CA . ALA A 1 299 ? 2.902 -0.591 -1.268 1.00 93.50 299 ALA A CA 1
ATOM 2105 C C . ALA A 1 299 ? 1.370 -0.438 -1.181 1.00 93.50 299 ALA A C 1
ATOM 2107 O O . ALA A 1 299 ? 0.699 -1.461 -1.025 1.00 93.50 299 ALA A O 1
ATOM 2108 N N . LEU A 1 300 ? 0.819 0.778 -1.312 1.00 93.12 300 LEU A N 1
ATOM 2109 C CA . LEU A 1 300 ? -0.632 1.041 -1.294 1.00 93.12 300 LEU A CA 1
ATOM 2110 C C . LEU A 1 300 ? -1.262 1.089 -2.690 1.00 93.12 300 LEU A C 1
ATOM 2112 O O . LEU A 1 300 ? -2.479 1.187 -2.803 1.00 93.12 300 LEU A O 1
ATOM 2116 N N . ASP A 1 301 ? -0.462 1.025 -3.754 1.00 90.69 301 ASP A N 1
ATOM 2117 C CA . ASP A 1 301 ? -0.914 1.201 -5.142 1.00 90.69 301 ASP A CA 1
ATOM 2118 C C . ASP A 1 301 ? -1.480 2.603 -5.463 1.00 90.69 301 ASP A C 1
ATOM 2120 O O . ASP A 1 301 ? -1.951 2.842 -6.575 1.00 90.69 301 ASP A O 1
ATOM 2124 N N . ALA A 1 302 ? -1.412 3.548 -4.521 1.00 79.38 302 ALA A N 1
ATOM 2125 C CA . ALA A 1 302 ? -1.964 4.896 -4.665 1.00 79.38 302 ALA A CA 1
ATOM 2126 C C . ALA A 1 302 ? -1.116 5.778 -5.598 1.00 79.38 302 ALA A C 1
ATOM 2128 O O . ALA A 1 302 ? -1.609 6.720 -6.220 1.00 79.38 302 ALA A O 1
ATOM 2129 N N . ASN A 1 303 ? 0.170 5.445 -5.729 1.00 81.19 303 ASN A N 1
ATOM 2130 C CA . ASN A 1 303 ? 1.188 6.314 -6.305 1.00 81.19 303 ASN A CA 1
ATOM 2131 C C . ASN A 1 303 ? 1.796 5.785 -7.606 1.00 81.19 303 ASN A C 1
ATOM 2133 O O . ASN A 1 303 ? 2.975 6.024 -7.887 1.00 81.19 303 ASN A O 1
ATOM 2137 N N . GLY A 1 304 ? 0.980 5.125 -8.429 1.00 88.62 304 GLY A N 1
ATOM 2138 C CA . GLY A 1 304 ? 1.369 4.674 -9.762 1.00 88.62 304 GLY A CA 1
ATOM 2139 C C . GLY A 1 304 ? 1.918 5.815 -10.624 1.00 88.62 304 GLY A C 1
ATOM 2140 O O . GLY A 1 304 ? 1.223 6.793 -10.894 1.00 88.62 304 GLY A O 1
ATOM 2141 N N . HIS A 1 305 ? 3.164 5.697 -11.076 1.00 91.69 305 HIS A N 1
ATOM 2142 C CA . HIS A 1 305 ? 3.802 6.683 -11.946 1.00 91.69 305 HIS A CA 1
ATOM 2143 C C . HIS A 1 305 ? 4.777 6.020 -12.920 1.00 91.69 305 HIS A C 1
ATOM 2145 O O . HIS A 1 305 ? 5.136 4.853 -12.772 1.00 91.69 305 HIS A O 1
ATOM 2151 N N . THR A 1 306 ? 5.168 6.763 -13.958 1.00 95.12 306 THR A N 1
ATOM 2152 C CA . THR A 1 306 ? 6.130 6.300 -14.964 1.00 95.12 306 THR A CA 1
ATOM 2153 C C . THR A 1 306 ? 7.400 7.126 -14.884 1.00 95.12 306 THR A C 1
ATOM 2155 O O . THR A 1 306 ? 7.369 8.339 -15.077 1.00 95.12 306 THR A O 1
ATOM 2158 N N . GLU A 1 307 ? 8.525 6.461 -14.661 1.00 94.06 307 GLU A N 1
ATOM 2159 C CA . GLU A 1 307 ? 9.844 7.069 -14.744 1.00 94.06 307 GLU A CA 1
ATOM 2160 C C . GLU A 1 307 ? 10.418 6.906 -16.150 1.00 94.06 307 GLU A C 1
ATOM 2162 O O . GLU A 1 307 ? 10.392 5.819 -16.735 1.00 94.06 307 GLU A O 1
ATOM 2167 N N . THR A 1 308 ? 10.934 8.005 -16.701 1.00 95.19 308 THR A N 1
ATOM 2168 C CA . THR A 1 308 ? 11.537 8.034 -18.035 1.00 95.19 308 THR A CA 1
ATOM 2169 C C . THR A 1 308 ? 13.044 8.202 -17.913 1.00 95.19 308 THR A C 1
ATOM 2171 O O . THR A 1 308 ? 13.519 9.249 -17.479 1.00 95.19 308 THR A O 1
ATOM 2174 N N . VAL A 1 309 ? 13.800 7.185 -18.326 1.00 93.31 309 VAL A N 1
ATOM 2175 C CA . VAL A 1 309 ? 15.265 7.169 -18.236 1.00 93.31 309 VAL A CA 1
ATOM 2176 C C . VAL A 1 309 ? 15.860 7.006 -19.638 1.00 93.31 309 VAL A C 1
ATOM 2178 O O . VAL A 1 309 ? 15.638 5.969 -20.276 1.00 93.31 309 VAL A O 1
ATOM 2181 N N . PRO A 1 310 ? 16.610 8.000 -20.153 1.00 94.25 310 PRO A N 1
ATOM 2182 C CA . PRO A 1 310 ? 17.347 7.865 -21.402 1.00 94.25 310 PRO A CA 1
ATOM 2183 C C . PRO A 1 310 ? 18.621 7.046 -21.185 1.00 94.25 310 PRO A C 1
ATOM 2185 O O . PRO A 1 310 ? 19.414 7.313 -20.283 1.00 94.25 310 PRO A O 1
ATOM 2188 N N . VAL A 1 311 ? 18.844 6.061 -22.050 1.00 93.81 311 VAL A N 1
ATOM 2189 C CA . VAL A 1 311 ? 19.925 5.088 -21.903 1.00 93.81 311 VAL A CA 1
ATOM 2190 C C . VAL A 1 311 ? 20.735 4.990 -23.193 1.00 93.81 311 VAL A C 1
ATOM 2192 O O . VAL A 1 311 ? 20.215 4.604 -24.239 1.00 93.81 311 VAL A O 1
ATOM 2195 N N . VAL A 1 312 ? 22.030 5.312 -23.138 1.00 94.44 312 VAL A N 1
ATOM 2196 C CA . VAL A 1 312 ? 22.917 5.243 -24.312 1.00 94.44 312 VAL A CA 1
ATOM 2197 C C . VAL A 1 312 ? 23.392 3.808 -24.538 1.00 94.44 312 VAL A C 1
ATOM 2199 O O . VAL A 1 312 ? 24.129 3.244 -23.729 1.00 94.44 312 VAL A O 1
ATOM 2202 N N . VAL A 1 313 ? 23.023 3.223 -25.673 1.00 93.06 313 VAL A N 1
ATOM 2203 C CA . VAL A 1 313 ? 23.401 1.869 -26.077 1.00 93.06 313 VAL A CA 1
ATOM 2204 C C . VAL A 1 313 ? 24.557 1.929 -27.072 1.00 93.06 313 VAL A C 1
ATOM 2206 O O . VAL A 1 313 ? 24.467 2.571 -28.121 1.00 93.06 313 VAL A O 1
ATOM 2209 N N . ARG A 1 314 ? 25.649 1.229 -26.752 1.00 91.75 314 ARG A N 1
ATOM 2210 C CA . ARG A 1 314 ? 26.773 0.991 -27.667 1.00 91.75 314 ARG A CA 1
ATOM 2211 C C . ARG A 1 314 ? 26.646 -0.413 -28.237 1.00 91.75 314 ARG A C 1
ATOM 2213 O O . ARG A 1 314 ? 26.587 -1.374 -27.472 1.00 91.75 314 ARG A O 1
ATOM 2220 N N . VAL A 1 315 ? 26.586 -0.526 -29.559 1.00 90.19 315 VAL A N 1
ATOM 2221 C CA . VAL A 1 315 ? 26.457 -1.822 -30.227 1.00 90.19 315 VAL A CA 1
ATOM 2222 C C . VAL A 1 315 ? 27.818 -2.534 -30.209 1.00 90.19 315 VAL A C 1
ATOM 2224 O O . VAL A 1 315 ? 28.808 -1.944 -30.648 1.00 90.19 315 VAL A O 1
ATOM 2227 N N . PRO A 1 316 ? 27.907 -3.779 -29.707 1.00 88.31 316 PRO A N 1
ATOM 2228 C CA . PRO A 1 316 ? 29.153 -4.536 -29.729 1.00 88.31 316 PRO A CA 1
ATOM 2229 C C . PRO A 1 316 ? 29.599 -4.823 -31.166 1.00 88.31 316 PRO A C 1
ATOM 2231 O O . PRO A 1 316 ? 28.784 -5.186 -32.013 1.00 88.31 316 PRO A O 1
ATOM 2234 N N . VAL A 1 317 ? 30.897 -4.691 -31.440 1.00 83.31 317 VAL A N 1
ATOM 2235 C CA . VAL A 1 317 ? 31.445 -4.864 -32.799 1.00 83.31 317 VAL A CA 1
ATOM 2236 C C . VAL A 1 317 ? 31.519 -6.340 -33.201 1.00 83.31 317 VAL A C 1
ATOM 2238 O O . VAL A 1 317 ? 31.338 -6.669 -34.373 1.00 83.31 317 VAL A O 1
ATOM 2241 N N . THR A 1 318 ? 31.733 -7.225 -32.228 1.00 78.06 318 THR A N 1
ATOM 2242 C CA . THR A 1 318 ? 31.845 -8.670 -32.425 1.00 78.06 318 THR A CA 1
ATOM 2243 C C . THR A 1 318 ? 30.690 -9.401 -31.733 1.00 78.06 318 THR A C 1
ATOM 2245 O O . THR A 1 318 ? 30.321 -9.033 -30.611 1.00 78.06 318 THR A O 1
ATOM 2248 N N . PRO A 1 319 ? 30.096 -10.437 -32.357 1.00 71.31 319 PRO A N 1
ATOM 2249 C CA . PRO A 1 319 ? 29.377 -11.450 -31.593 1.00 71.31 319 PRO A CA 1
ATOM 2250 C C . PRO A 1 319 ? 30.397 -12.081 -30.634 1.00 71.31 319 PRO A C 1
ATOM 2252 O O . PRO A 1 319 ? 31.515 -12.370 -31.055 1.00 71.31 319 PRO A O 1
ATOM 2255 N N . PHE A 1 320 ? 30.079 -12.183 -29.339 1.00 65.12 320 PHE A N 1
ATOM 2256 C CA . PHE A 1 320 ? 30.981 -12.836 -28.377 1.00 65.12 320 PHE A CA 1
ATOM 2257 C C . PHE A 1 320 ? 31.383 -14.235 -28.904 1.00 65.12 320 PHE A C 1
ATOM 2259 O O . PHE A 1 320 ? 30.534 -14.868 -29.542 1.00 65.12 320 PHE A O 1
ATOM 2266 N N . PRO A 1 321 ? 32.639 -14.678 -28.693 1.00 54.16 321 PRO A N 1
ATOM 2267 C CA . PRO A 1 321 ? 33.093 -16.015 -29.075 1.00 54.16 321 PRO A CA 1
ATOM 2268 C C . PRO A 1 321 ? 32.363 -17.119 -28.304 1.00 54.16 321 PRO A C 1
ATOM 2270 O O . PRO A 1 321 ? 31.985 -16.873 -27.133 1.00 54.16 321 PRO A O 1
#

Sequence (321 aa):
MTAPRARSAVRRAVVVLIALLMWLASASAAAPAGAVGREAVARRAPDAVTVSGSSAAGVVTSAPGCPSGPLDATRQLTGGTALTPGVFSSLASQLSVDLPFRVGGAQAALPGSEARVALTNARGTLALALTAGDCTSPTLSYDGTRVSGSGTWTVVPDAAPANAYRGASGGGSFTVTSDVTPGTGRQWTLNLTGNVTLLQPQVAVTQRAFWGGLGNYLTRTLSVEYRIRNTGAGDAFGVRLVDALPTGSGITRLGPVPQTVGAIPAGGSAPVVVRYRVCAIAVIGCRFTATTQTFLTDALDANGHTETVPVVVRVPVTPFP

Nearest PDB structures (foldseek):
  7p4l-assembly1_C  TM=2.805E-01  e=1.180E-03  metagenome
  7p4l-assembly1_B  TM=2.576E-01  e=1.899E-03  metagenome
  1ky7-assembly1_A  TM=4.858E-01  e=4.947E-01  Mus musculus
  7ohi-assembly1_A  TM=5.417E-01  e=9.625E-01  Mus musculus
  5cn1-assembly4_D  TM=6.904E-01  e=4.407E+00  Saccharomyces cerevisiae S288C

Foldseek 3Di:
DDDDDDDDPPVPVPVVVVVVVVVVPPDDPPDPPDPDDDPDPVQPDFDKQKAKDKDLWKAWDKDAADPDAQFGIWIWIWDKDWDDQPNQANFTKMKIWTFTWRDHDQFIWTCQVGTWIWIDDPQGIWIKGWGAADRHGTHWTDPPFKIWDKTKIWTDADCPLSHLQHPKTWMFMKTKMWGRDHGTRIIIMMITTIGMDGFDWDKDKDKDKAAPDPVCVVQQKIKIKIKIFTQTPGKWAQKWFQFWAKDDPQKDWPDDPTGTFGIAGHRGITIDITIMRFDPPALVATKIKIWIWIWTDGPRNSRTDIDTDIYIDRHDRDRDD

Mean predicted aligned error: 10.49 Å

Secondary structure (DSSP, 8-state):
-PPPPP--SSSSHHHHHHHHHTSSSSS-----S----TT----PPPEEEEEEEEEEEEEEEEEE--SSSS--EEEEEEEEEEEPTTSSSSS-EEEEEEEEEEEETTEEEB-TTT-EEEEEETTEEEEEEEEB--SSS--EEE-SSEEEEEEEEEEPP---TT-TTTT-EEEEEEEEEEE-SSEEEEEEEEEEEEEEE-PPP-EEEEEEEEESSHHHHHTTEEEEEEEEEE-SSSPEEEEEEEEEEEESTT-EEEE--SEEEEEE-TT-EEEEEEEEE--SS-STT-EEEEEEEEEEE-TTSTT-EEEEEEEEEEPPSS---

Solvent-accessible surface area (backbone atoms only — not comparable to full-atom values): 16997 Å² total; per-residue (Å²): 138,85,82,86,82,90,79,80,84,70,78,68,62,60,63,58,54,58,58,55,60,67,66,70,76,78,79,77,86,73,68,76,94,81,82,89,70,87,90,63,82,71,80,67,80,60,45,77,43,62,44,74,48,58,37,54,68,18,36,20,46,76,49,77,30,43,99,58,60,70,16,60,32,24,26,35,38,35,39,62,30,81,39,63,57,64,54,75,21,75,48,66,30,34,44,35,43,37,39,51,32,30,31,28,82,62,31,16,17,27,43,41,92,70,16,38,36,36,46,34,42,97,56,36,57,48,40,32,28,36,32,23,43,34,52,84,53,56,59,24,38,23,78,84,45,38,40,39,43,54,37,37,33,33,46,51,76,42,79,53,86,82,32,51,47,28,65,28,40,44,40,35,38,34,40,42,39,30,50,50,54,71,43,71,60,24,42,37,39,40,37,38,41,38,33,37,39,67,45,50,46,38,79,46,77,47,77,47,59,46,47,86,36,68,69,27,54,78,69,27,37,38,37,33,36,37,37,41,27,24,74,20,80,10,34,26,28,73,25,22,42,56,40,60,53,63,48,54,84,59,49,43,72,72,33,71,61,64,41,83,73,40,70,30,48,49,71,31,66,52,77,48,66,34,29,28,38,49,46,86,85,53,57,76,89,34,62,37,39,29,42,30,29,36,33,33,18,31,76,48,54,82,60,65,46,72,51,77,48,78,38,83,46,62,53,64,80,61,59,77,134

Radius of gyration: 32.12 Å; Cα contacts (8 Å, |Δi|>4): 842; chains: 1; bounding box: 113×54×83 Å

pLDDT: mean 86.14, std 19.61, range [31.11, 98.56]